Protein AF-A0A7X7KNT3-F1 (afdb_monomer_lite)

Sequence (256 aa):
MNTRLRQGWLAVSAALAFGASGLRADEGVINNALVSSQLYVWNRVADFLEIARGGLAVGPSIGAEVAVTEHAMLGAYAAQERGASFPHFVPPLWLVPYMEDTPIFTKHEGLYRTVAYGGIRKENVTDAGAHFDREPLDVRAQVGLGIVHGYAAIKTRQVGDFLAGVVGMDPLGDDAKLDPTIRRLPADQFGRSVTNILFGWLELGKNMIRVGQDEGELAGFTKGFGLGVWRTLVREGAGVFELVTFPFGWSPVVEP

Radius of gyration: 22.98 Å; chains: 1; bounding box: 67×42×59 Å

Structure (mmCIF, N/CA/C/O backbone):
data_AF-A0A7X7KNT3-F1
#
_entry.id   AF-A0A7X7KNT3-F1
#
loop_
_atom_site.group_PDB
_atom_site.id
_atom_site.type_symbol
_atom_site.label_atom_id
_atom_site.label_alt_id
_atom_site.label_comp_id
_atom_site.label_asym_id
_atom_site.label_entity_id
_atom_site.label_seq_id
_atom_site.pdbx_PDB_ins_code
_atom_site.Cartn_x
_atom_site.Cartn_y
_atom_site.Cartn_z
_atom_site.occupancy
_atom_site.B_iso_or_equiv
_atom_site.auth_seq_id
_atom_site.auth_comp_id
_atom_site.auth_asym_id
_atom_site.auth_atom_id
_atom_site.pdbx_PDB_model_num
ATOM 1 N N . MET A 1 1 ? 16.765 -12.671 -31.342 1.00 45.38 1 MET A N 1
ATOM 2 C CA . MET A 1 1 ? 17.539 -12.257 -30.148 1.00 45.38 1 MET A CA 1
ATOM 3 C C . MET A 1 1 ? 17.494 -10.735 -30.080 1.00 45.38 1 MET A C 1
ATOM 5 O O . MET A 1 1 ? 17.964 -10.093 -31.009 1.00 45.38 1 MET A O 1
ATOM 9 N N . ASN A 1 2 ? 16.778 -10.185 -29.095 1.00 50.84 2 ASN A N 1
ATOM 10 C CA . ASN A 1 2 ? 16.198 -8.835 -29.142 1.00 50.84 2 ASN A CA 1
ATOM 11 C C . ASN A 1 2 ? 17.236 -7.720 -28.909 1.00 50.84 2 ASN A C 1
ATOM 13 O O . ASN A 1 2 ? 18.065 -7.811 -28.006 1.00 50.84 2 ASN A O 1
ATOM 17 N N . THR A 1 3 ? 17.171 -6.643 -29.692 1.00 51.00 3 THR A N 1
ATOM 18 C CA . THR A 1 3 ? 18.113 -5.504 -29.686 1.00 51.00 3 THR A CA 1
ATOM 19 C C . THR A 1 3 ? 18.198 -4.789 -28.330 1.00 51.00 3 THR A C 1
ATOM 21 O O . THR A 1 3 ? 19.254 -4.268 -27.984 1.00 51.00 3 THR A O 1
ATOM 24 N N . ARG A 1 4 ? 17.133 -4.846 -27.518 1.00 49.56 4 ARG A N 1
ATOM 25 C CA . ARG A 1 4 ? 17.073 -4.278 -26.156 1.00 49.56 4 ARG A CA 1
ATOM 26 C C . ARG A 1 4 ? 17.839 -5.099 -25.108 1.00 49.56 4 ARG A C 1
ATOM 28 O O . ARG A 1 4 ? 18.487 -4.531 -24.239 1.00 49.56 4 ARG A O 1
ATOM 35 N N . LEU A 1 5 ? 17.874 -6.427 -25.255 1.00 45.91 5 LEU A N 1
ATOM 36 C CA . LEU A 1 5 ? 18.676 -7.330 -24.410 1.00 45.91 5 LEU A CA 1
ATOM 37 C C . LEU A 1 5 ? 20.181 -7.096 -24.604 1.00 45.91 5 LEU A C 1
ATOM 39 O O . LEU A 1 5 ? 20.947 -7.156 -23.646 1.00 45.91 5 LEU A O 1
ATOM 43 N N . ARG A 1 6 ? 20.602 -6.763 -25.833 1.00 49.75 6 ARG A N 1
ATOM 44 C CA . ARG A 1 6 ? 21.978 -6.320 -26.106 1.00 49.75 6 ARG A CA 1
ATOM 45 C C . ARG A 1 6 ? 22.292 -4.979 -25.448 1.00 49.75 6 ARG A C 1
ATOM 47 O O . ARG A 1 6 ? 23.399 -4.830 -24.957 1.00 49.75 6 ARG A O 1
ATOM 54 N N . GLN A 1 7 ? 21.350 -4.037 -25.415 1.00 53.47 7 GLN A N 1
ATOM 55 C CA . GLN A 1 7 ? 21.553 -2.727 -24.785 1.00 53.47 7 GLN A CA 1
ATOM 56 C C . GLN A 1 7 ? 21.666 -2.829 -23.259 1.00 53.47 7 GLN A C 1
ATOM 58 O O . GLN A 1 7 ? 22.548 -2.197 -22.691 1.00 53.47 7 GLN A O 1
ATOM 63 N N . GLY A 1 8 ? 20.860 -3.679 -22.612 1.00 54.59 8 GLY A N 1
ATOM 64 C CA . GLY A 1 8 ? 20.965 -3.935 -21.170 1.00 54.59 8 GLY A CA 1
ATOM 65 C C . GLY A 1 8 ? 22.294 -4.590 -20.777 1.00 54.59 8 GLY A C 1
ATOM 66 O O . GLY A 1 8 ? 22.978 -4.113 -19.876 1.00 54.59 8 GLY A O 1
ATOM 67 N N . TRP A 1 9 ? 22.724 -5.621 -21.515 1.00 49.53 9 TRP A N 1
ATOM 68 C CA . TRP A 1 9 ? 24.033 -6.250 -21.290 1.00 49.53 9 TRP A CA 1
ATOM 69 C C . TRP A 1 9 ? 25.199 -5.318 -21.617 1.00 49.53 9 TRP A C 1
ATOM 71 O O . TRP A 1 9 ? 26.163 -5.275 -20.862 1.00 49.53 9 TRP A O 1
ATOM 81 N N . LEU A 1 10 ? 25.102 -4.522 -22.686 1.00 50.12 10 LEU A N 1
ATOM 82 C CA . LEU A 1 10 ? 26.099 -3.498 -23.000 1.00 50.12 10 LEU A CA 1
ATOM 83 C C . LEU A 1 10 ? 26.159 -2.416 -21.922 1.00 50.12 10 LEU A C 1
ATOM 85 O O . LEU A 1 10 ? 27.254 -1.962 -21.633 1.00 50.12 10 LEU A O 1
ATOM 89 N N . ALA A 1 11 ? 25.043 -2.036 -21.298 1.00 54.16 11 ALA A N 1
ATOM 90 C CA . ALA A 1 11 ? 25.029 -1.054 -20.215 1.00 54.16 11 ALA A CA 1
ATOM 91 C C . ALA A 1 11 ? 25.672 -1.599 -18.929 1.00 54.16 11 ALA A C 1
ATOM 93 O O . ALA A 1 11 ? 26.463 -0.900 -18.303 1.00 54.16 11 ALA A O 1
ATOM 94 N N . VAL A 1 12 ? 25.412 -2.862 -18.574 1.00 56.44 12 VAL A N 1
ATOM 95 C CA . VAL A 1 12 ? 26.033 -3.523 -17.408 1.00 56.44 12 VAL A CA 1
ATOM 96 C C . VAL A 1 12 ? 27.521 -3.796 -17.650 1.00 56.44 12 VAL A C 1
ATOM 98 O O . VAL A 1 12 ? 28.353 -3.526 -16.785 1.00 56.44 12 VAL A O 1
ATOM 101 N N . SER A 1 13 ? 27.889 -4.273 -18.843 1.00 51.94 13 SER A N 1
ATOM 102 C CA . SER A 1 13 ? 29.291 -4.460 -19.235 1.00 51.94 13 SER A CA 1
ATOM 103 C C . SER A 1 13 ? 30.031 -3.131 -19.383 1.00 51.94 13 SER A C 1
ATOM 105 O O . SER A 1 13 ? 31.203 -3.059 -19.029 1.00 51.94 13 SER A O 1
ATOM 107 N N . ALA A 1 14 ? 29.359 -2.071 -19.840 1.00 53.56 14 ALA A N 1
ATOM 108 C CA . ALA A 1 14 ? 29.908 -0.723 -19.844 1.00 53.56 14 ALA A CA 1
ATOM 109 C C . ALA A 1 14 ? 30.117 -0.231 -18.413 1.00 53.56 14 ALA A C 1
ATOM 111 O O . ALA A 1 14 ? 31.212 0.209 -18.112 1.00 53.56 14 ALA A O 1
ATOM 112 N N . ALA A 1 15 ? 29.149 -0.367 -17.504 1.00 51.56 15 ALA A N 1
ATOM 113 C CA . ALA A 1 15 ? 29.311 0.044 -16.107 1.00 51.56 15 ALA A CA 1
ATOM 114 C C . ALA A 1 15 ? 30.479 -0.683 -15.407 1.00 51.56 15 ALA A C 1
ATOM 116 O O . ALA A 1 15 ? 31.257 -0.056 -14.689 1.00 51.56 15 ALA A O 1
ATOM 117 N N . LEU A 1 16 ? 30.663 -1.981 -15.683 1.00 48.66 16 LEU A N 1
ATOM 118 C CA . LEU A 1 16 ? 31.788 -2.772 -15.167 1.00 48.66 16 LEU A CA 1
ATOM 119 C C . LEU A 1 16 ? 33.131 -2.426 -15.838 1.00 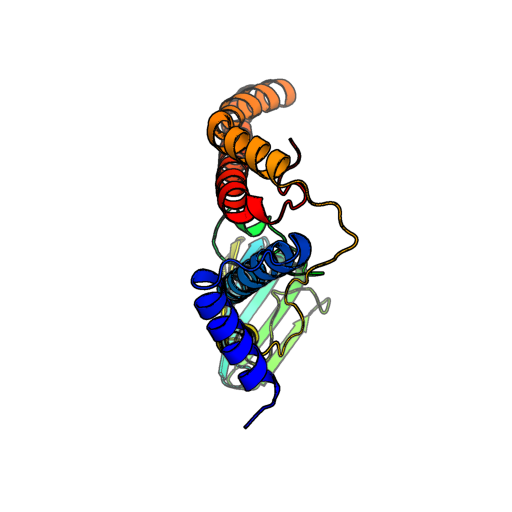48.66 16 LEU A C 1
ATOM 121 O O . LEU A 1 16 ? 34.164 -2.456 -15.174 1.00 48.66 16 LEU A O 1
ATOM 125 N N . ALA A 1 17 ? 33.134 -2.054 -17.122 1.00 46.41 17 ALA A N 1
ATOM 126 C CA . ALA A 1 17 ? 34.332 -1.593 -17.829 1.00 46.41 17 ALA A CA 1
ATOM 127 C C . ALA A 1 17 ? 34.715 -0.142 -17.467 1.00 46.41 17 ALA A C 1
ATOM 129 O O . ALA A 1 17 ? 35.898 0.171 -17.344 1.00 46.41 17 ALA A O 1
ATOM 130 N N . PHE A 1 18 ? 33.734 0.731 -17.218 1.00 47.22 18 PHE A N 1
ATOM 131 C CA . PHE A 1 18 ? 33.923 2.127 -16.810 1.00 47.22 18 PHE A CA 1
ATOM 132 C C . PHE A 1 18 ? 34.445 2.254 -15.376 1.00 47.22 18 PHE A C 1
ATOM 134 O O . PHE A 1 18 ? 35.166 3.203 -15.086 1.00 47.22 18 PHE A O 1
ATOM 141 N N . GLY A 1 19 ? 34.185 1.272 -14.504 1.00 43.88 19 GLY A N 1
ATOM 142 C CA . GLY A 1 19 ? 34.856 1.176 -13.202 1.00 43.88 19 GLY A CA 1
ATOM 143 C C . GLY A 1 19 ? 36.375 0.960 -13.302 1.00 43.88 19 GLY A C 1
ATOM 144 O O . GLY A 1 19 ? 37.098 1.283 -12.363 1.00 43.88 19 GLY A O 1
ATOM 145 N N . ALA A 1 20 ? 36.872 0.458 -14.442 1.00 43.09 20 ALA A N 1
ATOM 146 C CA . ALA A 1 20 ? 38.291 0.187 -14.682 1.00 43.09 20 ALA A CA 1
ATOM 147 C C . ALA A 1 20 ? 38.999 1.252 -15.543 1.00 43.09 20 ALA A C 1
ATOM 149 O O . ALA A 1 20 ? 40.228 1.312 -15.558 1.00 43.09 20 ALA A O 1
ATOM 150 N N . SER A 1 21 ? 38.259 2.117 -16.242 1.00 39.38 21 SER A N 1
ATOM 151 C CA . SER A 1 21 ? 38.826 3.181 -17.075 1.00 39.38 21 SER A CA 1
ATOM 152 C C . SER A 1 21 ? 38.343 4.541 -16.588 1.00 39.38 21 SER A C 1
ATOM 154 O O . SER A 1 21 ? 37.184 4.889 -16.803 1.00 39.38 21 SER A O 1
ATOM 156 N N . GLY A 1 22 ? 39.238 5.312 -15.962 1.00 45.69 22 GLY A N 1
ATOM 157 C CA . GLY A 1 22 ? 39.015 6.670 -15.446 1.00 45.69 22 GLY A CA 1
ATOM 158 C C . GLY A 1 22 ? 38.711 7.729 -16.514 1.00 45.69 22 GLY A C 1
ATOM 159 O O . GLY A 1 22 ? 39.378 8.758 -16.591 1.00 45.69 22 GLY A O 1
ATOM 160 N N . LEU A 1 23 ? 37.702 7.487 -17.345 1.00 41.38 23 LEU A N 1
ATOM 161 C CA . LEU A 1 23 ? 37.089 8.466 -18.226 1.00 41.38 23 LEU A CA 1
ATOM 162 C C . LEU A 1 23 ? 36.022 9.197 -17.415 1.00 41.38 23 LEU A C 1
ATOM 164 O O . LEU A 1 23 ? 35.088 8.578 -16.910 1.00 41.38 23 LEU A O 1
ATOM 168 N N . ARG A 1 24 ? 36.184 10.518 -17.278 1.00 49.03 24 ARG A N 1
ATOM 169 C CA . ARG A 1 24 ? 35.177 11.431 -16.724 1.00 49.03 24 ARG A CA 1
ATOM 170 C C . ARG A 1 24 ? 33.898 11.316 -17.555 1.00 49.03 24 ARG A C 1
ATOM 172 O O . ARG A 1 24 ? 33.749 12.015 -18.555 1.00 49.03 24 ARG A O 1
ATOM 179 N N . ALA A 1 25 ? 33.013 10.400 -17.180 1.00 50.16 25 ALA A N 1
ATOM 180 C CA . ALA A 1 25 ? 31.648 10.419 -17.662 1.00 50.16 25 ALA A CA 1
ATOM 181 C C . ALA A 1 25 ? 30.987 11.683 -17.103 1.00 50.16 25 ALA A C 1
ATOM 183 O O . ALA A 1 25 ? 31.174 12.024 -15.935 1.00 50.16 25 ALA A O 1
ATOM 184 N N . ASP A 1 26 ? 30.290 12.396 -17.982 1.00 60.12 26 ASP A N 1
ATOM 185 C CA . ASP A 1 26 ? 29.503 13.574 -17.644 1.00 60.12 26 ASP A CA 1
ATOM 186 C C . ASP A 1 26 ? 28.628 13.254 -16.420 1.00 60.12 26 ASP A C 1
ATOM 188 O O . ASP A 1 26 ? 27.970 12.206 -16.392 1.00 60.12 26 ASP A O 1
ATOM 192 N N . GLU A 1 27 ? 28.664 14.098 -15.386 1.00 60.22 27 GLU A N 1
ATOM 193 C CA . GLU A 1 27 ? 28.009 13.830 -14.095 1.00 60.22 27 GLU A CA 1
ATOM 194 C C . GLU A 1 27 ? 26.517 13.505 -14.287 1.00 60.22 27 GLU A C 1
ATOM 196 O O . GLU A 1 27 ? 25.964 12.656 -13.585 1.00 60.22 27 GLU A O 1
ATOM 201 N N . GLY A 1 28 ? 25.889 14.089 -15.316 1.00 64.94 28 GLY A N 1
ATOM 202 C CA . GLY A 1 28 ? 24.512 13.796 -15.710 1.00 64.94 28 GLY A CA 1
ATOM 203 C C . GLY A 1 28 ? 24.280 12.361 -16.200 1.00 64.94 28 GLY A C 1
ATOM 204 O O . GLY A 1 28 ? 23.239 11.781 -15.903 1.00 64.94 28 GLY A O 1
ATOM 205 N N . VAL A 1 29 ? 25.237 11.744 -16.901 1.00 67.81 29 VAL A N 1
ATOM 206 C CA . VAL A 1 29 ? 25.113 10.360 -17.400 1.00 67.81 29 VAL A CA 1
ATOM 207 C C . VAL A 1 29 ? 25.223 9.361 -16.253 1.00 67.81 29 VAL A C 1
ATOM 209 O O . VAL A 1 29 ? 24.415 8.435 -16.173 1.00 67.81 29 VAL A O 1
ATOM 212 N N . ILE A 1 30 ? 26.179 9.568 -15.341 1.00 67.00 30 ILE A N 1
ATOM 213 C CA . ILE A 1 30 ? 26.333 8.725 -14.147 1.00 67.00 30 ILE A CA 1
ATOM 214 C C . ILE A 1 30 ? 25.091 8.851 -13.261 1.00 67.00 30 ILE A C 1
ATOM 216 O O . ILE A 1 30 ? 24.528 7.839 -12.848 1.00 67.00 30 ILE A O 1
ATOM 220 N N . ASN A 1 31 ? 24.630 10.078 -13.008 1.00 68.56 31 ASN A N 1
ATOM 221 C CA . ASN A 1 31 ? 23.453 10.321 -12.183 1.00 68.56 31 ASN A CA 1
ATOM 222 C C . ASN A 1 31 ? 22.191 9.686 -12.787 1.00 68.56 31 ASN A C 1
ATOM 224 O O . ASN A 1 31 ? 21.462 8.982 -12.095 1.00 68.56 31 ASN A O 1
ATOM 228 N N . ASN A 1 32 ? 21.963 9.846 -14.093 1.00 70.81 32 ASN A N 1
ATOM 229 C CA . ASN A 1 32 ? 20.817 9.229 -14.762 1.00 70.81 32 ASN A CA 1
ATOM 230 C C . ASN A 1 32 ? 20.884 7.698 -14.733 1.00 70.81 32 ASN A C 1
ATOM 232 O O . ASN A 1 32 ? 19.857 7.054 -14.522 1.00 70.81 32 ASN A O 1
ATOM 236 N N . ALA A 1 33 ? 22.069 7.106 -14.909 1.00 72.25 33 ALA A N 1
ATOM 237 C CA . ALA A 1 33 ? 22.251 5.659 -14.815 1.00 72.25 33 ALA A CA 1
ATOM 238 C C . ALA A 1 33 ? 21.979 5.140 -13.393 1.00 72.25 33 ALA A C 1
ATOM 240 O O . ALA A 1 33 ? 21.279 4.139 -13.232 1.00 72.25 33 ALA A O 1
ATOM 241 N N . LEU A 1 34 ? 22.466 5.847 -12.367 1.00 72.31 34 LEU A N 1
ATOM 242 C CA . LEU A 1 34 ? 22.204 5.523 -10.965 1.00 72.31 34 LEU A CA 1
ATOM 243 C C . LEU A 1 34 ? 20.709 5.587 -10.655 1.00 72.31 34 LEU A C 1
ATOM 245 O O . LEU A 1 34 ? 20.147 4.589 -10.208 1.00 72.31 34 LEU A O 1
ATOM 249 N N . VAL A 1 35 ? 20.045 6.702 -10.966 1.00 73.38 35 VAL A N 1
ATOM 250 C CA . VAL A 1 35 ? 18.611 6.859 -10.686 1.00 73.38 35 VAL A CA 1
ATOM 251 C C . VAL A 1 35 ? 17.782 5.842 -11.472 1.00 73.38 35 VAL A C 1
ATOM 253 O O . VAL A 1 35 ? 16.873 5.244 -10.910 1.00 73.38 35 VAL A O 1
ATOM 256 N N . SER A 1 36 ? 18.122 5.563 -12.735 1.00 76.38 36 SER A N 1
ATOM 257 C CA . SER A 1 36 ? 17.412 4.551 -13.535 1.00 76.38 36 SER A CA 1
ATOM 258 C C . SER A 1 36 ? 17.566 3.143 -12.954 1.00 76.38 36 SER A C 1
ATOM 260 O O . SER A 1 36 ? 16.601 2.386 -12.910 1.00 76.38 36 SER A O 1
ATOM 262 N N . SER A 1 37 ? 18.763 2.786 -12.475 1.00 77.62 37 SER A N 1
ATOM 263 C CA . SER A 1 37 ? 18.999 1.486 -11.830 1.00 77.62 37 SER A CA 1
ATOM 264 C C . SER A 1 37 ? 18.224 1.340 -10.521 1.00 77.62 37 SER A C 1
ATOM 266 O O . SER A 1 37 ? 17.700 0.270 -10.220 1.00 77.62 37 SER A O 1
ATOM 268 N N . GLN A 1 38 ? 18.108 2.429 -9.766 1.00 77.81 38 GLN A N 1
ATOM 269 C CA . GLN A 1 38 ? 17.359 2.457 -8.521 1.00 77.81 38 GLN A CA 1
ATOM 270 C C . GLN A 1 38 ? 15.849 2.416 -8.790 1.00 77.81 38 GLN A C 1
ATOM 272 O O . GLN A 1 38 ? 15.156 1.668 -8.111 1.00 77.81 38 GLN A O 1
ATOM 277 N N . LEU A 1 39 ? 15.349 3.143 -9.799 1.00 81.44 39 LEU A N 1
ATOM 278 C CA . LEU A 1 39 ? 13.944 3.092 -10.225 1.00 81.44 39 LEU A CA 1
ATOM 279 C C . LEU A 1 39 ? 13.562 1.695 -10.707 1.00 81.44 39 LEU A C 1
ATOM 281 O O . LEU A 1 39 ? 12.510 1.193 -10.345 1.00 81.44 39 LEU A O 1
ATOM 285 N N . TYR A 1 40 ? 14.449 1.025 -11.443 1.00 83.50 40 TYR A N 1
ATOM 286 C CA . TYR A 1 40 ? 14.231 -0.364 -11.828 1.00 83.50 40 TYR A CA 1
ATOM 287 C C . TYR A 1 40 ? 14.016 -1.262 -10.603 1.00 83.50 40 TYR A C 1
ATOM 289 O O . TYR A 1 40 ? 13.033 -1.994 -10.543 1.00 83.50 40 TYR A O 1
ATOM 297 N N . VAL A 1 41 ? 14.899 -1.182 -9.598 1.00 83.50 41 VAL A N 1
ATOM 298 C CA . VAL A 1 41 ? 14.746 -1.945 -8.346 1.00 83.50 41 VAL A CA 1
ATOM 299 C C . VAL A 1 41 ? 13.470 -1.542 -7.606 1.00 83.50 41 VAL A C 1
ATOM 301 O O . VAL A 1 41 ? 12.770 -2.412 -7.091 1.00 83.50 41 VAL A O 1
ATOM 304 N N . TRP A 1 42 ? 13.159 -0.246 -7.574 1.00 83.62 42 TRP A N 1
ATOM 305 C CA . TRP A 1 42 ? 11.958 0.289 -6.944 1.00 83.62 42 TRP A CA 1
ATOM 306 C C . TRP A 1 42 ? 10.685 -0.291 -7.554 1.00 83.62 42 TRP A C 1
ATOM 308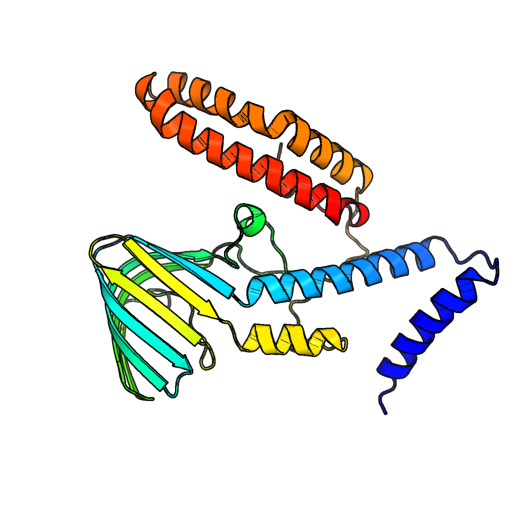 O O . TRP A 1 42 ? 9.870 -0.844 -6.821 1.00 83.62 42 TRP A O 1
ATOM 318 N N . ASN A 1 43 ? 10.564 -0.255 -8.880 1.00 85.88 43 ASN A N 1
ATOM 319 C CA . ASN A 1 43 ? 9.415 -0.789 -9.605 1.00 85.88 43 ASN A CA 1
ATOM 320 C C . ASN A 1 43 ? 9.223 -2.283 -9.307 1.00 85.88 43 ASN A C 1
ATOM 322 O O . ASN A 1 43 ? 8.114 -2.725 -9.044 1.00 85.88 43 ASN A O 1
ATOM 326 N N . ARG A 1 44 ? 10.308 -3.067 -9.193 1.00 87.75 44 ARG A N 1
ATOM 327 C CA . ARG A 1 44 ? 10.192 -4.486 -8.802 1.00 87.75 44 ARG A CA 1
ATOM 328 C C . ARG A 1 44 ? 9.652 -4.674 -7.382 1.00 87.75 44 ARG A C 1
ATOM 330 O O . ARG A 1 44 ? 8.931 -5.635 -7.123 1.00 87.75 44 ARG A O 1
ATOM 337 N N . VAL A 1 45 ? 10.032 -3.802 -6.447 1.00 84.56 45 VAL A N 1
ATOM 338 C CA . VAL A 1 45 ? 9.506 -3.832 -5.073 1.00 84.56 45 VAL A CA 1
ATOM 339 C C . VAL A 1 45 ? 8.040 -3.403 -5.053 1.00 84.56 45 VAL A C 1
ATOM 341 O O . VAL A 1 45 ? 7.245 -4.038 -4.364 1.00 84.56 45 VAL A O 1
ATOM 344 N N . ALA A 1 46 ? 7.687 -2.365 -5.811 1.00 84.12 46 ALA A N 1
ATOM 345 C CA . ALA A 1 46 ? 6.321 -1.880 -5.962 1.00 84.12 46 ALA A CA 1
ATOM 346 C C . ALA A 1 46 ? 5.395 -2.980 -6.507 1.00 84.12 46 ALA A C 1
ATOM 348 O O . ALA A 1 46 ? 4.449 -3.357 -5.814 1.00 84.12 46 ALA A O 1
ATOM 349 N N . ASP A 1 47 ? 5.739 -3.589 -7.645 1.00 85.44 47 ASP A N 1
ATOM 350 C CA . ASP A 1 47 ? 4.978 -4.699 -8.234 1.00 85.44 47 ASP A CA 1
ATOM 351 C C . ASP A 1 47 ? 4.799 -5.851 -7.250 1.00 85.44 47 ASP A C 1
ATOM 353 O O . ASP A 1 47 ? 3.714 -6.412 -7.111 1.00 85.44 47 ASP A O 1
ATOM 357 N N . PHE A 1 48 ? 5.867 -6.209 -6.526 1.00 87.31 48 PHE A N 1
ATOM 358 C CA . PHE A 1 48 ? 5.814 -7.286 -5.545 1.00 87.31 48 PHE A CA 1
ATOM 359 C C . PHE A 1 48 ? 4.817 -6.994 -4.419 1.00 87.31 48 PHE A C 1
ATOM 361 O O . PHE A 1 48 ? 4.088 -7.893 -3.991 1.00 87.31 48 PHE A O 1
ATOM 368 N N . LEU A 1 49 ? 4.780 -5.754 -3.926 1.00 86.25 49 LEU A N 1
ATOM 369 C CA . LEU A 1 49 ? 3.828 -5.353 -2.894 1.00 86.25 49 LEU A CA 1
ATOM 370 C C . LEU A 1 49 ? 2.390 -5.405 -3.426 1.00 86.25 49 LEU A C 1
ATOM 372 O O . LEU A 1 49 ? 1.510 -5.891 -2.716 1.00 86.25 49 LEU A O 1
ATOM 376 N N . GLU A 1 50 ? 2.159 -5.010 -4.678 1.00 84.44 50 GLU A N 1
ATOM 377 C CA . GLU A 1 50 ? 0.833 -5.011 -5.308 1.00 84.44 50 GLU A CA 1
ATOM 378 C C . GLU A 1 50 ? 0.218 -6.400 -5.531 1.00 84.44 50 GLU A C 1
ATOM 380 O O . GLU A 1 50 ? -1.005 -6.518 -5.682 1.00 84.44 50 GLU A O 1
ATOM 385 N N . ILE A 1 51 ? 1.035 -7.459 -5.537 1.00 89.69 51 ILE A N 1
ATOM 386 C CA . ILE A 1 51 ? 0.565 -8.836 -5.740 1.00 89.69 51 ILE A CA 1
ATOM 387 C C . ILE A 1 51 ? -0.505 -9.207 -4.712 1.00 89.69 51 ILE A C 1
ATOM 389 O O . ILE A 1 51 ? -1.501 -9.835 -5.068 1.00 89.69 51 ILE A O 1
ATOM 393 N N . ALA A 1 52 ? -0.301 -8.859 -3.441 1.00 90.56 52 ALA A N 1
ATOM 394 C CA . ALA A 1 52 ? -1.159 -9.291 -2.345 1.00 90.56 52 ALA A CA 1
ATOM 395 C C . ALA A 1 52 ? -1.986 -8.120 -1.813 1.00 90.56 52 ALA A C 1
ATOM 397 O O . ALA A 1 52 ? -1.542 -7.409 -0.916 1.00 90.56 52 ALA A O 1
ATOM 398 N N . ARG A 1 53 ? -3.216 -7.960 -2.307 1.00 89.69 53 ARG A N 1
ATOM 399 C CA . ARG A 1 53 ? -4.130 -6.897 -1.872 1.00 89.69 53 ARG A CA 1
ATOM 400 C C . ARG A 1 53 ? -4.992 -7.333 -0.699 1.00 89.69 53 ARG A C 1
ATOM 402 O O . ARG A 1 53 ? -5.523 -8.445 -0.667 1.00 89.69 53 ARG A O 1
ATOM 409 N N . GLY A 1 54 ? -5.160 -6.418 0.247 1.00 90.12 54 GLY A N 1
ATOM 410 C CA . GLY A 1 54 ? -6.065 -6.568 1.380 1.00 90.12 54 GLY A CA 1
ATOM 411 C C . GLY A 1 54 ? -7.267 -5.653 1.256 1.00 90.12 54 GLY A C 1
ATOM 412 O O . GLY A 1 54 ? -7.261 -4.699 0.488 1.00 90.12 54 GLY A O 1
ATOM 413 N N . GLY A 1 55 ? -8.305 -5.898 2.038 1.00 90.00 55 GLY A N 1
ATOM 414 C CA . GLY A 1 55 ? -9.413 -4.964 2.146 1.00 90.00 55 GLY A CA 1
ATOM 415 C C . GLY A 1 55 ? -10.202 -5.165 3.423 1.00 90.00 55 GLY A C 1
ATOM 416 O O . GLY A 1 55 ? -10.294 -6.273 3.955 1.00 90.00 55 GLY A O 1
ATOM 417 N N . LEU A 1 56 ? -10.762 -4.064 3.910 1.00 91.50 56 LEU A N 1
ATOM 418 C CA . LEU A 1 56 ? -11.666 -4.049 5.049 1.00 91.50 56 LEU A CA 1
ATOM 419 C C . LEU A 1 56 ? -12.920 -3.271 4.677 1.00 91.50 56 LEU A C 1
ATOM 421 O O . LEU A 1 56 ? -12.848 -2.171 4.123 1.00 91.50 56 LEU A O 1
ATOM 425 N N . ALA A 1 57 ? -14.069 -3.843 5.015 1.00 90.31 57 ALA A N 1
ATOM 426 C CA . ALA A 1 57 ? -15.352 -3.173 4.900 1.00 90.31 57 ALA A CA 1
ATOM 427 C C . ALA A 1 57 ? -16.142 -3.290 6.199 1.00 90.31 57 ALA A C 1
ATOM 429 O O . ALA A 1 57 ? -15.928 -4.200 7.007 1.00 90.31 57 ALA A O 1
ATOM 430 N N . VAL A 1 58 ? -17.042 -2.330 6.390 1.00 91.06 58 VAL A N 1
ATOM 431 C CA . VAL A 1 58 ? -17.956 -2.268 7.523 1.00 91.06 58 VAL A CA 1
ATOM 432 C C . VAL A 1 58 ? -19.398 -2.157 7.045 1.00 91.06 58 VAL A C 1
ATOM 434 O O . VAL A 1 58 ? -19.700 -1.421 6.105 1.00 91.06 58 VAL A O 1
ATOM 437 N N . GLY A 1 59 ? -20.298 -2.877 7.705 1.00 90.38 59 GLY A N 1
ATOM 438 C CA . GLY A 1 59 ? -21.735 -2.866 7.428 1.00 90.38 59 GLY A CA 1
ATOM 439 C C . GLY A 1 59 ? -22.364 -4.237 7.672 1.00 90.38 59 GLY A C 1
ATOM 440 O O . GLY A 1 59 ? -21.643 -5.177 7.965 1.00 90.38 59 GLY A O 1
ATOM 441 N N . PRO A 1 60 ? -23.694 -4.389 7.630 1.00 92.00 60 PRO A N 1
ATOM 442 C CA . PRO A 1 60 ? -24.314 -5.693 7.819 1.00 92.00 60 PRO A CA 1
ATOM 443 C C . PRO A 1 60 ? -23.999 -6.630 6.643 1.00 92.00 60 PRO A C 1
ATOM 445 O O . PRO A 1 60 ? -24.385 -6.356 5.502 1.00 92.00 60 PRO A O 1
ATOM 448 N N . SER A 1 61 ? -23.363 -7.770 6.922 1.00 91.12 61 SER A N 1
ATOM 449 C CA . SER A 1 61 ? -23.234 -8.865 5.957 1.00 91.12 61 SER A CA 1
ATOM 450 C C . SER A 1 61 ? -23.328 -10.257 6.551 1.00 91.12 61 SER A C 1
ATOM 452 O O . SER A 1 61 ? -23.163 -10.503 7.753 1.00 91.12 61 SER A O 1
ATOM 454 N N . ILE A 1 62 ? -23.557 -11.188 5.632 1.00 92.12 62 ILE A N 1
ATOM 455 C CA . ILE A 1 62 ? -23.387 -12.604 5.858 1.00 92.12 62 ILE A CA 1
ATOM 456 C C . ILE A 1 62 ? -22.889 -13.279 4.583 1.00 92.12 62 ILE A C 1
ATOM 458 O O . ILE A 1 62 ? -23.444 -13.099 3.494 1.00 92.12 62 ILE A O 1
ATOM 462 N N . GLY A 1 63 ? -21.858 -14.099 4.740 1.00 92.25 63 GLY A N 1
ATOM 463 C CA . GLY A 1 63 ? -21.423 -15.034 3.719 1.00 92.25 63 GLY A CA 1
ATOM 464 C C . GLY A 1 63 ? -19.918 -15.075 3.532 1.00 92.25 63 GLY A C 1
ATOM 465 O O . GLY A 1 63 ? -19.140 -14.404 4.210 1.00 92.25 63 GLY A O 1
ATOM 466 N N . ALA A 1 64 ? -19.514 -15.883 2.564 1.00 93.75 64 ALA A N 1
ATOM 467 C CA . ALA A 1 64 ? -18.134 -15.995 2.141 1.00 93.75 64 ALA A CA 1
ATOM 468 C C . ALA A 1 64 ? -18.088 -16.310 0.648 1.00 93.75 64 ALA A C 1
ATOM 470 O O . ALA A 1 64 ? -18.984 -16.958 0.101 1.00 93.75 64 ALA A O 1
ATOM 471 N N . GLU A 1 65 ? -17.028 -15.859 -0.004 1.00 93.00 65 GLU A N 1
ATOM 472 C CA . GLU A 1 65 ? -16.703 -16.229 -1.374 1.00 93.00 65 GLU A CA 1
ATOM 473 C C . GLU A 1 65 ? -15.213 -16.536 -1.444 1.00 93.00 65 GLU A C 1
ATOM 475 O O . GLU A 1 65 ? -14.382 -15.750 -0.991 1.00 93.00 65 GLU A O 1
ATOM 480 N N . VAL A 1 66 ? -14.887 -17.680 -2.034 1.00 93.50 66 VAL A N 1
ATOM 481 C CA . VAL A 1 66 ? -13.537 -18.027 -2.460 1.00 93.50 66 VAL A CA 1
ATOM 482 C C . VAL A 1 66 ? -13.585 -18.210 -3.968 1.00 93.50 66 VAL A C 1
ATOM 484 O O . VAL A 1 66 ? -14.428 -18.942 -4.485 1.00 93.50 66 VAL A O 1
ATOM 487 N N . ALA A 1 67 ? -12.692 -17.545 -4.685 1.00 91.25 67 ALA A N 1
ATOM 488 C CA . ALA A 1 67 ? -12.560 -17.704 -6.121 1.00 91.25 67 ALA A CA 1
ATOM 489 C C . ALA A 1 67 ? -11.101 -17.937 -6.483 1.00 91.25 67 ALA A C 1
ATOM 491 O O . ALA A 1 67 ? -10.216 -17.173 -6.106 1.00 91.25 67 ALA A O 1
ATOM 492 N N . VAL A 1 68 ? -10.868 -19.009 -7.228 1.00 89.75 68 VAL A N 1
ATOM 493 C CA . VAL A 1 68 ? -9.609 -19.299 -7.899 1.00 89.75 68 VAL A CA 1
ATOM 494 C C . VAL A 1 68 ? -9.877 -19.012 -9.370 1.00 89.75 68 VAL A C 1
ATOM 496 O O . VAL A 1 68 ? -10.295 -19.903 -10.105 1.00 89.75 68 VAL A O 1
ATOM 499 N N . THR A 1 69 ? -9.697 -17.758 -9.793 1.00 89.38 69 THR A N 1
ATOM 500 C CA . THR A 1 69 ? -10.134 -17.223 -11.100 1.00 89.38 69 THR A CA 1
ATOM 501 C C . THR A 1 69 ? -11.653 -17.183 -11.294 1.00 89.38 69 THR A C 1
ATOM 503 O O . THR A 1 69 ? -12.437 -17.655 -10.467 1.00 89.38 69 THR A O 1
ATOM 506 N N . GLU A 1 70 ? -12.085 -16.637 -12.430 1.00 86.06 70 GLU A N 1
ATOM 507 C CA . GLU A 1 70 ? -13.487 -16.594 -12.822 1.00 86.06 70 GLU A CA 1
ATOM 508 C C . GLU A 1 70 ? -14.092 -17.959 -13.158 1.00 86.06 70 GLU A C 1
ATOM 510 O O . GLU A 1 70 ? -15.308 -18.104 -13.205 1.00 86.06 70 GLU A O 1
ATOM 515 N N . HIS A 1 71 ? -13.260 -18.977 -13.361 1.00 86.19 71 HIS A N 1
ATOM 516 C CA . HIS A 1 71 ? -13.716 -20.298 -13.779 1.00 86.19 71 HIS A CA 1
ATOM 517 C C . HIS A 1 71 ? -14.004 -21.228 -12.594 1.00 86.19 71 HIS A C 1
ATOM 519 O O . HIS A 1 71 ? -14.767 -22.186 -12.734 1.00 86.19 71 HIS A O 1
ATOM 525 N N . ALA A 1 72 ? -13.407 -20.961 -11.429 1.00 90.44 72 ALA A N 1
ATOM 526 C CA . ALA A 1 72 ? -13.564 -21.773 -10.229 1.00 90.44 72 ALA A CA 1
ATOM 527 C C . ALA A 1 72 ? -13.879 -20.889 -9.018 1.00 90.44 72 ALA A C 1
ATOM 529 O O . ALA A 1 72 ? -13.021 -20.584 -8.189 1.00 90.44 72 ALA A O 1
ATOM 530 N N . MET A 1 73 ? -15.145 -20.489 -8.915 1.00 92.50 73 MET A N 1
ATOM 531 C CA . MET A 1 73 ? -15.677 -19.733 -7.788 1.00 92.50 73 MET A CA 1
ATOM 532 C C . MET A 1 73 ? -16.597 -20.596 -6.919 1.00 92.50 73 MET A C 1
ATOM 534 O O . MET A 1 73 ? -17.354 -21.426 -7.420 1.00 92.50 73 MET A O 1
ATOM 538 N N . LEU A 1 74 ? -16.589 -20.359 -5.613 1.00 93.00 74 LEU A N 1
ATOM 539 C CA . LEU A 1 74 ? -17.584 -20.875 -4.683 1.00 93.00 74 LEU A CA 1
ATOM 540 C C . LEU A 1 74 ? -17.900 -19.787 -3.665 1.00 93.00 74 LEU A C 1
ATOM 542 O O . LEU A 1 74 ? -17.048 -19.398 -2.867 1.00 93.00 74 LEU A O 1
ATOM 546 N N . GLY A 1 75 ? -19.135 -19.302 -3.670 1.00 91.06 75 GLY A N 1
ATOM 547 C CA . GLY A 1 75 ? -19.530 -18.295 -2.706 1.00 91.06 75 GLY A CA 1
ATOM 548 C C . GLY A 1 75 ? -21.006 -17.973 -2.714 1.00 91.06 75 GLY A C 1
ATOM 549 O O . GLY A 1 75 ? -21.682 -18.031 -3.738 1.00 91.06 75 GLY A O 1
ATOM 550 N N . ALA A 1 76 ? -21.487 -17.590 -1.545 1.00 91.31 76 ALA A N 1
ATOM 551 C CA . ALA A 1 76 ? -22.760 -16.920 -1.378 1.00 91.31 76 ALA A CA 1
ATOM 552 C C . ALA A 1 76 ? -22.517 -15.776 -0.404 1.00 91.31 76 ALA A C 1
ATOM 554 O O . ALA A 1 76 ? -21.962 -15.983 0.677 1.00 91.31 76 ALA A O 1
ATOM 555 N N . TYR A 1 77 ? -22.885 -14.569 -0.809 1.00 90.25 77 TYR A N 1
ATOM 556 C CA . TYR A 1 77 ? -22.570 -13.373 -0.047 1.00 90.25 77 TYR A CA 1
ATOM 557 C C . TYR A 1 77 ? -23.685 -12.351 -0.202 1.00 90.25 77 TYR A C 1
ATOM 559 O O . TYR A 1 77 ? -24.163 -12.107 -1.308 1.00 90.25 77 TYR A O 1
ATOM 567 N N . ALA A 1 78 ? -24.105 -11.761 0.909 1.00 90.94 78 ALA A N 1
ATOM 568 C CA . ALA A 1 78 ? -25.054 -10.663 0.935 1.00 90.94 78 ALA A CA 1
ATOM 569 C C . ALA A 1 78 ? -24.555 -9.620 1.929 1.00 90.94 78 ALA A C 1
ATOM 571 O O . ALA A 1 78 ? -24.426 -9.911 3.117 1.00 90.94 78 ALA A O 1
ATOM 572 N N . ALA A 1 79 ? -24.292 -8.414 1.439 1.00 88.94 79 ALA A N 1
ATOM 573 C CA . ALA A 1 79 ? -23.791 -7.318 2.247 1.00 88.94 79 ALA A CA 1
ATOM 574 C C . ALA A 1 79 ? -24.424 -5.989 1.849 1.00 88.94 79 ALA A C 1
ATOM 576 O O . ALA A 1 79 ? -24.783 -5.765 0.692 1.00 88.94 79 ALA A O 1
ATOM 577 N N . GLN A 1 80 ? -24.522 -5.103 2.830 1.00 90.31 80 GLN A N 1
ATOM 578 C CA . GLN A 1 80 ? -24.571 -3.666 2.625 1.00 90.31 80 GLN A CA 1
ATOM 579 C C . GLN A 1 80 ? -23.318 -3.113 3.287 1.00 90.31 80 GLN A C 1
ATOM 581 O O . GLN A 1 80 ? -23.243 -3.075 4.512 1.00 90.31 80 GLN A O 1
ATOM 586 N N . GLU A 1 81 ? -22.312 -2.773 2.493 1.00 86.81 81 GLU A N 1
ATOM 587 C CA . GLU A 1 81 ? -20.972 -2.508 3.005 1.00 86.81 81 GLU A CA 1
ATOM 588 C C . GLU A 1 81 ? -20.425 -1.178 2.504 1.00 86.81 81 GLU A C 1
ATOM 590 O O . GLU A 1 81 ? -20.731 -0.729 1.401 1.00 86.81 81 GLU A O 1
ATOM 595 N N . ARG A 1 82 ? -19.613 -0.545 3.349 1.00 89.94 82 ARG A N 1
ATOM 596 C CA . ARG A 1 82 ? -18.742 0.570 3.000 1.00 89.94 82 ARG A CA 1
ATOM 597 C C . ARG A 1 82 ? -17.329 0.171 3.382 1.00 89.94 82 ARG A C 1
ATOM 599 O O . ARG A 1 82 ? -17.069 -0.140 4.544 1.00 89.94 82 ARG A O 1
ATOM 606 N N . GLY A 1 83 ? -16.414 0.177 2.428 1.00 87.75 83 GLY A N 1
ATOM 607 C CA . GLY A 1 83 ? -15.074 -0.342 2.652 1.00 87.75 83 GLY A CA 1
ATOM 608 C C . GLY A 1 83 ? -14.011 0.296 1.785 1.00 87.75 83 GLY A C 1
ATOM 609 O O . GLY A 1 83 ? -14.268 1.155 0.940 1.00 87.75 83 GLY A O 1
ATOM 610 N N . ALA A 1 84 ? -12.782 -0.134 2.033 1.00 88.94 84 ALA A N 1
ATOM 611 C CA . ALA A 1 84 ? -11.619 0.245 1.258 1.00 88.94 84 ALA A CA 1
ATOM 612 C C . ALA A 1 84 ? -10.726 -0.975 1.033 1.00 88.94 84 ALA A C 1
ATOM 614 O O . ALA A 1 84 ? -10.529 -1.800 1.929 1.00 88.94 84 ALA A O 1
ATOM 615 N N . SER A 1 85 ? -10.182 -1.065 -0.175 1.00 86.94 85 SER A N 1
ATOM 616 C CA . SER A 1 85 ? -9.109 -2.002 -0.500 1.00 86.94 85 SER A CA 1
ATOM 617 C C . SER A 1 85 ? -7.766 -1.304 -0.317 1.00 86.94 85 SER A C 1
ATOM 619 O O . SER A 1 85 ? -7.604 -0.151 -0.724 1.00 86.94 85 SER A O 1
ATOM 621 N N . PHE A 1 86 ? -6.832 -2.012 0.304 1.00 86.50 86 PHE A N 1
ATOM 622 C CA . PHE A 1 86 ? -5.443 -1.637 0.512 1.00 86.50 86 PHE A CA 1
ATOM 623 C C . PHE A 1 86 ? -4.574 -2.176 -0.631 1.00 86.50 86 PHE A C 1
ATOM 625 O O . PHE A 1 86 ? -4.840 -3.276 -1.129 1.00 86.50 86 PHE A O 1
ATOM 632 N N . PRO A 1 87 ? -3.516 -1.449 -1.021 1.00 80.25 87 PRO A N 1
ATOM 633 C CA . PRO A 1 87 ? -2.653 -1.853 -2.125 1.00 80.25 87 PRO A CA 1
ATOM 634 C C . PRO A 1 87 ? -1.790 -3.065 -1.754 1.00 80.25 87 PRO A C 1
ATOM 636 O O . PRO A 1 87 ? -1.437 -3.849 -2.623 1.00 80.25 87 PRO A O 1
ATOM 639 N N . HIS A 1 88 ? -1.494 -3.254 -0.464 1.00 82.69 88 HIS A N 1
ATOM 640 C CA . HIS A 1 88 ? -0.777 -4.420 0.059 1.00 82.69 88 HIS A CA 1
ATOM 641 C C . HIS A 1 88 ? -1.165 -4.699 1.525 1.00 82.69 88 HIS A C 1
ATOM 643 O O . HIS A 1 88 ? -2.181 -4.187 1.987 1.00 82.69 88 HIS A O 1
ATOM 649 N N . PHE A 1 89 ? -0.383 -5.463 2.304 1.00 81.06 89 PHE A N 1
ATOM 650 C CA . PHE A 1 89 ? -0.654 -5.780 3.730 1.00 81.06 89 PHE A CA 1
ATOM 651 C C . PHE A 1 89 ? 0.355 -5.188 4.735 1.00 81.06 89 PHE A C 1
ATOM 653 O O . PHE A 1 89 ? 0.398 -5.605 5.890 1.00 81.06 89 PHE A O 1
ATOM 660 N N . VAL A 1 90 ? 1.185 -4.232 4.315 1.00 79.12 90 VAL A N 1
ATOM 661 C CA . VAL A 1 90 ? 2.266 -3.683 5.150 1.00 79.12 90 VAL A CA 1
ATOM 662 C C . VAL A 1 90 ? 1.904 -2.259 5.591 1.00 79.12 90 VAL A C 1
ATOM 664 O O . VAL A 1 90 ? 2.099 -1.322 4.825 1.00 79.12 90 VAL A O 1
ATOM 667 N N . PRO A 1 91 ? 1.361 -2.040 6.798 1.00 72.50 91 PRO A N 1
ATOM 668 C CA . PRO A 1 91 ? 1.217 -0.692 7.343 1.00 72.50 91 PRO A CA 1
ATOM 669 C C . PRO A 1 91 ? 2.580 -0.148 7.821 1.00 72.50 91 PRO A C 1
ATOM 671 O O . PRO A 1 91 ? 3.424 -0.930 8.258 1.00 72.50 91 PRO A O 1
ATOM 674 N N . PRO A 1 92 ? 2.827 1.176 7.769 1.00 69.50 92 PRO A N 1
ATOM 675 C CA . PRO A 1 92 ? 1.992 2.239 7.188 1.00 69.50 92 PRO A CA 1
ATOM 676 C C . PRO A 1 92 ? 2.218 2.439 5.682 1.00 69.50 92 PRO A C 1
ATOM 678 O O . PRO A 1 92 ? 1.715 3.399 5.102 1.00 69.50 92 PRO A O 1
ATOM 681 N N . LEU A 1 93 ? 3.016 1.566 5.072 1.00 72.19 93 LEU A N 1
ATOM 682 C CA . LEU A 1 93 ? 3.496 1.673 3.701 1.00 72.19 93 LEU A CA 1
ATOM 683 C C . LEU A 1 93 ? 2.355 1.771 2.664 1.00 72.19 93 LEU A C 1
ATOM 685 O O . LEU A 1 93 ? 2.551 2.364 1.614 1.00 72.19 93 LEU A O 1
ATOM 689 N N . TRP A 1 94 ? 1.128 1.376 3.028 1.00 72.06 94 TRP A N 1
ATOM 690 C CA . TRP A 1 94 ? -0.096 1.666 2.269 1.00 72.06 94 TRP A CA 1
ATOM 691 C C . TRP A 1 94 ? -0.272 3.117 1.842 1.00 72.06 94 TRP A C 1
ATOM 693 O O . TRP A 1 94 ? -0.986 3.335 0.880 1.00 72.06 94 TRP A O 1
ATOM 703 N N . LEU A 1 95 ? 0.292 4.089 2.565 1.00 70.12 95 LEU A N 1
ATOM 704 C CA . LEU A 1 95 ? 0.140 5.523 2.289 1.00 70.12 95 LEU A CA 1
ATOM 705 C C . LEU A 1 95 ? 1.088 6.047 1.204 1.00 70.12 95 LEU A C 1
ATOM 707 O O . LEU A 1 95 ? 0.996 7.215 0.832 1.00 70.12 95 LEU A O 1
ATOM 711 N N . VAL A 1 96 ? 2.004 5.214 0.720 1.00 70.25 96 VAL A N 1
ATOM 712 C CA . VAL A 1 96 ? 2.927 5.579 -0.347 1.00 70.25 96 VAL A CA 1
ATOM 713 C C . VAL A 1 96 ? 2.251 5.317 -1.698 1.00 70.25 96 VAL A C 1
ATOM 715 O O . VAL A 1 96 ? 1.808 4.193 -1.938 1.00 70.25 96 VAL A O 1
ATOM 718 N N . PRO A 1 97 ? 2.192 6.303 -2.609 1.00 67.56 97 PRO A N 1
ATOM 719 C CA . PRO A 1 97 ? 1.876 6.034 -4.005 1.00 67.56 97 PRO A CA 1
ATOM 720 C C . PRO A 1 97 ? 3.085 5.347 -4.652 1.00 67.56 97 PRO A C 1
ATOM 722 O O . PRO A 1 97 ? 4.138 5.958 -4.830 1.00 67.56 97 PRO A O 1
ATOM 725 N N . TYR A 1 98 ? 2.959 4.051 -4.928 1.00 69.06 98 TYR A N 1
ATOM 726 C CA . TYR A 1 98 ? 4.042 3.244 -5.495 1.00 69.06 98 TYR A CA 1
ATOM 727 C C . TYR A 1 98 ? 4.220 3.457 -6.996 1.00 69.06 98 TYR A C 1
ATOM 729 O O . TYR A 1 98 ? 5.355 3.438 -7.469 1.00 69.06 98 TYR A O 1
ATOM 737 N N . MET A 1 99 ? 3.108 3.699 -7.691 1.00 68.38 99 MET A N 1
ATOM 738 C CA . MET A 1 99 ? 3.024 3.849 -9.141 1.00 68.38 99 MET A CA 1
ATOM 739 C C . MET A 1 99 ? 2.381 5.182 -9.518 1.00 68.38 99 MET A C 1
ATOM 741 O O . MET A 1 99 ? 1.651 5.787 -8.724 1.00 68.38 99 MET A O 1
ATOM 745 N N . GLU A 1 100 ? 2.626 5.630 -10.747 1.00 64.44 100 GLU A N 1
ATOM 746 C CA . GLU A 1 100 ? 1.944 6.801 -11.302 1.00 64.44 100 GLU A CA 1
ATOM 747 C C . GLU A 1 100 ? 0.432 6.503 -11.434 1.00 64.44 100 GLU A C 1
ATOM 749 O O . GLU A 1 100 ? 0.029 5.413 -11.830 1.00 64.44 100 GLU A O 1
ATOM 754 N N . ASP A 1 101 ? -0.418 7.456 -11.038 1.00 65.00 101 ASP A N 1
ATOM 755 C CA . ASP A 1 101 ? -1.886 7.415 -11.186 1.00 65.00 101 ASP A CA 1
ATOM 756 C C . ASP A 1 101 ? -2.666 6.293 -10.458 1.00 65.00 101 ASP A C 1
ATOM 758 O O . ASP A 1 101 ? -3.872 6.131 -10.677 1.00 65.00 101 ASP A O 1
ATOM 762 N N . THR A 1 102 ? -2.052 5.563 -9.520 1.00 65.69 102 THR A N 1
ATOM 763 C CA . THR A 1 102 ? -2.766 4.554 -8.714 1.00 65.69 102 THR A CA 1
ATOM 764 C C . THR A 1 102 ? -3.365 5.140 -7.425 1.00 65.69 102 THR A C 1
ATOM 766 O O . THR A 1 102 ? -2.665 5.760 -6.617 1.00 65.69 102 THR A O 1
ATOM 769 N N . PRO A 1 103 ? -4.677 4.956 -7.164 1.00 71.50 103 PRO A N 1
ATOM 770 C CA . PRO A 1 103 ? -5.280 5.410 -5.920 1.00 71.50 103 PRO A CA 1
ATOM 771 C C . PRO A 1 103 ? -4.837 4.529 -4.745 1.00 71.50 103 PRO A C 1
ATOM 773 O O . PRO A 1 103 ? -5.101 3.329 -4.715 1.00 71.50 103 PRO A O 1
ATOM 776 N N . ILE A 1 104 ? -4.263 5.170 -3.723 1.00 75.19 104 ILE A N 1
ATOM 777 C CA . ILE A 1 104 ? -3.811 4.572 -2.452 1.00 75.19 104 ILE A CA 1
ATOM 778 C C . ILE A 1 104 ? -4.881 3.664 -1.824 1.00 75.19 104 ILE A C 1
ATOM 780 O O . ILE A 1 104 ? -4.579 2.587 -1.324 1.00 75.19 104 ILE A O 1
ATOM 784 N N . PHE A 1 105 ? -6.150 4.080 -1.854 1.00 83.38 105 PHE A N 1
ATOM 785 C CA . PHE A 1 105 ? -7.267 3.267 -1.377 1.00 83.38 105 PHE A CA 1
ATOM 786 C C . PHE A 1 105 ? -8.379 3.236 -2.417 1.00 83.38 105 PHE A C 1
ATOM 788 O O . PHE A 1 105 ? -8.925 4.280 -2.783 1.00 83.38 105 PHE A O 1
ATOM 795 N N . THR A 1 106 ? -8.787 2.034 -2.820 1.00 85.75 106 THR A N 1
ATOM 796 C CA . THR A 1 106 ? -9.980 1.856 -3.659 1.00 85.75 106 THR A CA 1
ATOM 797 C C . THR A 1 106 ? -11.198 1.714 -2.756 1.00 85.75 106 THR A C 1
ATOM 799 O O . THR A 1 106 ? -11.405 0.670 -2.129 1.00 85.75 106 THR A O 1
ATOM 802 N N . LYS A 1 107 ? -11.971 2.795 -2.632 1.00 89.31 107 LYS A N 1
ATOM 803 C CA . LYS A 1 107 ? -13.178 2.849 -1.797 1.00 89.31 107 LYS A CA 1
ATOM 804 C C . LYS A 1 107 ? -14.371 2.265 -2.548 1.00 89.31 107 LYS A C 1
ATOM 806 O O . LYS A 1 107 ? -14.508 2.493 -3.743 1.00 89.31 107 LYS A O 1
ATOM 811 N N . HIS A 1 108 ? -15.235 1.564 -1.827 1.00 89.00 108 HIS A N 1
ATOM 812 C CA . HIS A 1 108 ? -16.491 1.029 -2.346 1.00 89.00 108 HIS A CA 1
ATOM 813 C C . HIS A 1 108 ? -17.604 1.212 -1.313 1.00 89.00 108 HIS A C 1
ATOM 815 O O . HIS A 1 108 ? -17.350 1.245 -0.103 1.00 89.00 108 HIS A O 1
ATOM 821 N N . GLU A 1 109 ? -18.836 1.349 -1.794 1.00 90.88 109 GLU A N 1
ATOM 822 C CA . GLU A 1 109 ? -20.024 1.475 -0.954 1.00 90.88 109 GLU A CA 1
ATOM 823 C C . GLU A 1 109 ? -21.256 0.968 -1.701 1.00 90.88 109 GLU A C 1
ATOM 825 O O . GLU A 1 109 ? -21.482 1.337 -2.852 1.00 90.88 109 GLU A O 1
ATOM 830 N N . GLY A 1 110 ? -22.068 0.135 -1.054 1.00 87.56 110 GLY A N 1
ATOM 831 C CA . GLY A 1 110 ? -23.369 -0.245 -1.592 1.00 87.56 110 GLY A CA 1
ATOM 832 C C . GLY A 1 110 ? -23.893 -1.588 -1.105 1.00 87.56 110 GLY A C 1
ATOM 833 O O . GLY A 1 110 ? -23.316 -2.249 -0.241 1.00 87.56 110 GLY A O 1
ATOM 834 N N . LEU A 1 111 ? -25.041 -1.976 -1.664 1.00 87.31 111 LEU A N 1
ATOM 835 C CA . LEU A 1 111 ? -25.630 -3.294 -1.459 1.00 87.31 111 LEU A CA 1
ATOM 836 C C . LEU A 1 111 ? -25.166 -4.233 -2.572 1.00 87.31 111 LEU A C 1
ATOM 838 O O . LEU A 1 111 ? -25.350 -3.957 -3.759 1.00 87.31 111 LEU A O 1
ATOM 842 N N . TYR A 1 112 ? -24.604 -5.363 -2.163 1.00 86.38 112 TYR A N 1
ATOM 843 C CA . TYR A 1 112 ? -24.083 -6.386 -3.051 1.00 86.38 112 TYR A CA 1
ATOM 844 C C . TYR A 1 112 ? -24.547 -7.766 -2.585 1.00 86.38 112 TYR A C 1
ATOM 846 O O . TYR A 1 112 ? -24.335 -8.173 -1.439 1.00 86.38 112 TYR A O 1
ATOM 854 N N . ARG A 1 113 ? -25.202 -8.502 -3.488 1.00 90.06 113 ARG A N 1
ATOM 855 C CA . ARG A 1 113 ? -25.597 -9.898 -3.283 1.00 90.06 113 ARG A CA 1
ATOM 856 C C . ARG A 1 113 ? -25.070 -10.745 -4.421 1.00 90.06 113 ARG A C 1
ATOM 858 O O . ARG A 1 113 ? -25.301 -10.420 -5.581 1.00 90.06 113 ARG A O 1
ATOM 865 N N . THR A 1 114 ? -24.428 -11.855 -4.095 1.00 89.81 114 THR A N 1
ATOM 866 C CA . THR A 1 114 ? -23.902 -12.784 -5.088 1.00 89.81 114 THR A CA 1
ATOM 867 C C . THR A 1 114 ? -24.112 -14.225 -4.689 1.00 89.81 114 THR A C 1
ATOM 869 O O . THR A 1 114 ? -24.080 -14.589 -3.510 1.00 89.81 114 THR A O 1
ATOM 872 N N . VAL A 1 115 ? -24.301 -15.043 -5.712 1.00 90.12 115 VAL A N 1
ATOM 873 C CA . VAL A 1 115 ? -24.147 -16.485 -5.647 1.00 90.12 115 VAL A CA 1
ATOM 874 C C . VAL A 1 115 ? -23.239 -16.875 -6.806 1.00 90.12 115 VAL A C 1
ATOM 876 O O . VAL A 1 115 ? -23.544 -16.594 -7.969 1.00 90.12 115 VAL A O 1
ATOM 879 N N . ALA A 1 116 ? -22.119 -17.506 -6.480 1.00 88.56 116 ALA A N 1
ATOM 880 C CA . ALA A 1 116 ? -21.109 -17.942 -7.427 1.00 88.56 116 ALA A CA 1
ATOM 881 C C . ALA A 1 116 ? -20.818 -19.432 -7.227 1.00 88.56 116 ALA A C 1
ATOM 883 O O . ALA A 1 116 ? -20.578 -19.889 -6.107 1.00 88.56 116 ALA A O 1
ATOM 884 N N . TYR A 1 117 ? -20.851 -20.188 -8.320 1.00 90.62 117 TYR A N 1
ATOM 885 C CA . TYR A 1 117 ? -20.529 -21.610 -8.328 1.00 90.62 117 TYR A CA 1
ATOM 886 C C . TYR A 1 117 ? -19.896 -22.000 -9.666 1.00 90.62 117 TYR A C 1
ATOM 888 O O . TYR A 1 117 ? -20.509 -21.845 -10.727 1.00 90.62 117 TYR A O 1
ATOM 896 N N . GLY A 1 118 ? -18.664 -22.506 -9.617 1.00 88.69 118 GLY A N 1
ATOM 897 C CA . GLY A 1 118 ? -17.858 -22.767 -10.806 1.00 88.69 118 GLY A CA 1
ATOM 898 C C . GLY A 1 118 ? -17.610 -21.476 -11.586 1.00 88.69 118 GLY A C 1
ATOM 899 O O . GLY A 1 118 ? -17.166 -20.487 -11.007 1.00 88.69 118 GLY A O 1
ATOM 900 N N . GLY A 1 119 ? -17.935 -21.488 -12.881 1.00 83.19 119 GLY A N 1
ATOM 901 C CA . GLY A 1 119 ? -17.832 -20.323 -13.769 1.00 83.19 119 GLY A CA 1
ATOM 902 C C . GLY A 1 119 ? -19.096 -19.465 -13.858 1.00 83.19 119 GLY A C 1
ATOM 903 O O . GLY A 1 119 ? -19.165 -18.553 -14.676 1.00 83.19 119 GLY A O 1
ATOM 904 N N . ILE A 1 120 ? -20.133 -19.772 -13.074 1.00 85.62 120 ILE A N 1
ATOM 905 C CA . ILE A 1 120 ? -21.412 -19.062 -13.137 1.00 85.62 120 ILE A CA 1
ATOM 906 C C . ILE A 1 120 ? -21.534 -18.156 -11.917 1.00 85.62 120 ILE A C 1
ATOM 908 O O . ILE A 1 120 ? -21.518 -18.618 -10.774 1.00 85.62 120 ILE A O 1
ATOM 912 N N . ARG A 1 121 ? -21.728 -16.862 -12.175 1.00 88.38 121 ARG A N 1
ATOM 913 C CA . ARG A 1 121 ? -22.020 -15.840 -11.171 1.00 88.38 121 ARG A CA 1
ATOM 914 C C . ARG A 1 121 ? -23.384 -15.225 -11.444 1.00 88.38 121 ARG A C 1
ATOM 916 O O . ARG A 1 121 ? -23.684 -14.836 -12.569 1.00 88.38 121 ARG A O 1
ATOM 923 N N . LYS A 1 122 ? -24.201 -15.116 -10.400 1.00 88.75 122 LYS A N 1
ATOM 924 C CA . LYS A 1 122 ? -25.414 -14.298 -10.402 1.00 88.75 122 LYS A CA 1
ATOM 925 C C . LYS A 1 122 ? -25.270 -13.245 -9.326 1.00 88.75 122 LYS A C 1
ATOM 927 O O . LYS A 1 122 ? -25.174 -13.583 -8.148 1.00 88.75 122 LYS A O 1
ATOM 932 N N . GLU A 1 123 ? -25.274 -11.990 -9.741 1.00 87.19 123 GLU A N 1
ATOM 933 C CA . GLU A 1 123 ? -25.137 -10.854 -8.844 1.00 87.19 123 GLU A CA 1
ATOM 934 C C . GLU A 1 123 ? -26.333 -9.916 -8.951 1.00 87.19 123 GLU A C 1
ATOM 936 O O . GLU A 1 123 ? -26.968 -9.786 -9.998 1.00 87.19 123 GLU A O 1
ATOM 941 N N . ASN A 1 124 ? -26.665 -9.303 -7.824 1.00 85.81 124 ASN A N 1
ATOM 942 C CA . ASN A 1 124 ? -27.643 -8.239 -7.731 1.00 85.81 124 ASN A CA 1
ATOM 943 C C . ASN A 1 124 ? -26.989 -7.111 -6.941 1.00 85.81 124 ASN A C 1
ATOM 945 O O . ASN A 1 124 ? -26.679 -7.271 -5.754 1.00 85.81 124 ASN A O 1
ATOM 949 N N . VAL A 1 125 ? -26.702 -6.022 -7.644 1.00 84.81 125 VAL A N 1
ATOM 950 C CA . VAL A 1 125 ? -25.858 -4.936 -7.162 1.00 84.81 125 VAL A CA 1
ATOM 951 C C . VAL A 1 125 ? -26.572 -3.618 -7.415 1.00 84.81 125 VAL A C 1
ATOM 953 O O . VAL A 1 125 ? -27.149 -3.432 -8.485 1.00 84.81 125 VAL A O 1
ATOM 956 N N . THR A 1 126 ? -26.543 -2.716 -6.434 1.00 76.25 126 THR A N 1
ATOM 957 C CA . THR A 1 126 ? -27.111 -1.370 -6.600 1.00 76.25 126 THR A CA 1
ATOM 958 C C . THR A 1 126 ? -26.261 -0.509 -7.535 1.00 76.25 126 THR A C 1
ATOM 960 O O . THR A 1 126 ? -26.818 0.229 -8.337 1.00 76.25 126 THR A O 1
ATOM 963 N N . ASP A 1 127 ? -24.932 -0.632 -7.446 1.00 76.00 127 ASP A N 1
ATOM 964 C CA . ASP A 1 127 ? -23.960 0.122 -8.242 1.00 76.00 127 ASP A CA 1
ATOM 965 C C . ASP A 1 127 ? -22.735 -0.738 -8.574 1.00 76.00 127 ASP A C 1
ATOM 967 O O . ASP A 1 127 ? -22.308 -1.564 -7.768 1.00 76.00 127 ASP A O 1
ATOM 971 N N . ALA A 1 128 ? -22.113 -0.504 -9.732 1.00 68.62 128 ALA A N 1
ATOM 972 C CA . ALA A 1 128 ? -20.945 -1.270 -10.191 1.00 68.62 128 ALA A CA 1
ATOM 973 C C . ALA A 1 128 ? -19.730 -1.203 -9.234 1.00 68.62 128 ALA A C 1
ATOM 975 O O . ALA A 1 128 ? -18.849 -2.053 -9.298 1.00 68.62 128 ALA A O 1
ATOM 976 N N . GLY A 1 129 ? -19.691 -0.214 -8.333 1.00 75.81 129 GLY A N 1
ATOM 977 C CA . GLY A 1 129 ? -18.646 -0.022 -7.321 1.00 75.81 129 GLY A CA 1
ATOM 978 C C . GLY A 1 129 ? -19.042 -0.441 -5.902 1.00 75.81 129 GLY A C 1
ATOM 979 O O . GLY A 1 129 ? -18.465 0.072 -4.950 1.00 75.81 129 GLY A O 1
ATOM 980 N N . ALA A 1 130 ? -20.042 -1.311 -5.729 1.00 81.06 130 ALA A N 1
ATOM 981 C CA . ALA A 1 130 ? -20.551 -1.688 -4.405 1.00 81.06 130 ALA A CA 1
ATOM 982 C C . ALA A 1 130 ? -19.758 -2.804 -3.695 1.00 81.06 130 ALA A C 1
ATOM 984 O O . ALA A 1 130 ? -20.150 -3.225 -2.610 1.00 81.06 130 ALA A O 1
ATOM 985 N N . HIS A 1 131 ? -18.681 -3.316 -4.295 1.00 85.25 131 HIS A N 1
ATOM 986 C CA . HIS A 1 131 ? -17.908 -4.441 -3.766 1.00 85.25 131 HIS A CA 1
ATOM 987 C C . HIS A 1 131 ? -16.397 -4.230 -3.925 1.00 85.25 131 HIS A C 1
ATOM 989 O O . HIS A 1 131 ? -15.955 -3.376 -4.692 1.00 85.25 131 HIS A O 1
ATOM 995 N N . PHE A 1 132 ? -15.599 -5.056 -3.242 1.00 87.50 132 PHE A N 1
ATOM 996 C CA . PHE A 1 132 ? -14.146 -5.126 -3.442 1.00 87.50 132 PHE A CA 1
ATOM 997 C C . PHE A 1 132 ? -13.771 -5.340 -4.913 1.00 87.50 132 PHE A C 1
ATOM 999 O O . PHE A 1 132 ? -14.475 -6.046 -5.635 1.00 87.50 132 PHE A O 1
ATOM 1006 N N . ASP A 1 133 ? -12.656 -4.756 -5.345 1.00 85.69 133 ASP A N 1
ATOM 1007 C CA . ASP A 1 133 ? -12.177 -4.854 -6.725 1.00 85.69 133 ASP A CA 1
ATOM 1008 C C . ASP A 1 133 ? -11.819 -6.300 -7.112 1.00 85.69 133 ASP A C 1
ATOM 1010 O O . ASP A 1 133 ? -11.228 -7.032 -6.315 1.00 85.69 133 ASP A O 1
ATOM 1014 N N . ARG A 1 134 ? -12.188 -6.720 -8.327 1.00 84.94 134 ARG A N 1
ATOM 1015 C CA . ARG A 1 134 ? -12.103 -8.112 -8.794 1.00 84.94 134 ARG A CA 1
ATOM 1016 C C . ARG A 1 134 ? -11.706 -8.170 -10.257 1.00 84.94 134 ARG A C 1
ATOM 1018 O O . ARG A 1 134 ? -12.450 -7.696 -11.111 1.00 84.94 134 ARG A O 1
ATOM 1025 N N . GLU A 1 135 ? -10.631 -8.887 -10.554 1.00 86.81 135 GLU A N 1
ATOM 1026 C CA . GLU A 1 135 ? -10.264 -9.208 -11.931 1.00 86.81 135 GLU A CA 1
ATOM 1027 C C . GLU A 1 135 ? -10.575 -10.676 -12.277 1.00 86.81 135 GLU A C 1
ATOM 1029 O O . GLU A 1 135 ? -10.680 -11.530 -11.382 1.00 86.81 135 GLU A O 1
ATOM 1034 N N . PRO A 1 136 ? -10.726 -10.999 -13.577 1.00 85.94 136 PRO A N 1
ATOM 1035 C CA . PRO A 1 136 ? -11.060 -12.346 -14.049 1.00 85.94 136 PRO A CA 1
ATOM 1036 C C . PRO A 1 136 ? -10.102 -13.448 -13.588 1.00 85.94 136 PRO A C 1
ATOM 1038 O O . PRO A 1 136 ? -10.512 -14.583 -13.361 1.00 85.94 136 PRO A O 1
ATOM 1041 N N . LEU A 1 137 ? -8.815 -13.138 -13.440 1.00 88.50 137 LEU A N 1
ATOM 1042 C CA . LEU A 1 137 ? -7.785 -14.130 -13.133 1.00 88.50 137 LEU A CA 1
ATOM 1043 C C . LEU A 1 137 ? -7.349 -14.109 -11.664 1.00 88.50 137 LEU A C 1
ATOM 1045 O O . LEU A 1 137 ? -6.441 -14.852 -11.301 1.00 88.50 137 LEU A O 1
ATOM 1049 N N . ASP A 1 138 ? -7.965 -13.288 -10.815 1.00 91.50 138 ASP A N 1
ATOM 1050 C CA . ASP A 1 138 ? -7.547 -13.147 -9.419 1.00 91.50 138 ASP A CA 1
ATOM 1051 C C . ASP A 1 138 ? -7.849 -14.401 -8.594 1.00 91.50 138 ASP A C 1
ATOM 1053 O O . ASP A 1 138 ? -8.888 -15.053 -8.756 1.00 91.50 138 ASP A O 1
ATOM 1057 N N . VAL A 1 139 ? -6.962 -14.700 -7.644 1.00 93.69 139 VAL A N 1
ATOM 1058 C CA . VAL A 1 139 ? -7.259 -15.634 -6.553 1.00 93.69 139 VAL A CA 1
ATOM 1059 C C . VAL A 1 139 ? -7.698 -14.807 -5.360 1.00 93.69 139 VAL A C 1
ATOM 1061 O O . VAL A 1 139 ? -6.911 -14.032 -4.829 1.00 93.69 139 VAL A O 1
ATOM 1064 N N . ARG A 1 140 ? -8.949 -14.943 -4.935 1.00 94.12 140 ARG A N 1
ATOM 1065 C CA . ARG A 1 140 ? -9.542 -14.077 -3.914 1.00 94.12 140 ARG A CA 1
ATOM 1066 C C . ARG A 1 140 ? -10.333 -14.852 -2.878 1.00 94.12 140 ARG A C 1
ATOM 1068 O O . ARG A 1 140 ? -10.945 -15.878 -3.169 1.00 94.12 140 ARG A O 1
ATOM 1075 N N . ALA A 1 141 ? -10.356 -14.299 -1.676 1.00 93.88 141 ALA A N 1
ATOM 1076 C CA . ALA A 1 141 ? -11.205 -14.727 -0.586 1.00 93.88 141 ALA A CA 1
ATOM 1077 C C . ALA A 1 141 ? -11.828 -13.494 0.076 1.00 93.88 141 ALA A C 1
ATOM 1079 O O . ALA A 1 141 ? -11.134 -12.539 0.425 1.00 93.88 141 ALA A O 1
ATOM 1080 N N . GLN A 1 142 ? -13.142 -13.528 0.265 1.00 93.56 142 GLN A N 1
ATOM 1081 C CA . GLN A 1 142 ? -13.869 -12.564 1.082 1.00 93.56 142 GLN A CA 1
ATOM 1082 C C . GLN A 1 142 ? -14.727 -13.298 2.102 1.00 93.56 142 GLN A C 1
ATOM 1084 O O . GLN A 1 142 ? -15.356 -14.314 1.798 1.00 93.56 142 GLN A O 1
ATOM 1089 N N . VAL A 1 143 ? -14.773 -12.756 3.311 1.00 93.81 143 VAL A N 1
ATOM 1090 C CA . VAL A 1 143 ? -15.620 -13.251 4.391 1.00 93.81 143 VAL A CA 1
ATOM 1091 C C . VAL A 1 143 ? -16.254 -12.073 5.103 1.00 93.81 143 VAL A C 1
ATOM 1093 O O . VAL A 1 143 ? -15.587 -11.097 5.438 1.00 93.81 143 VAL A O 1
ATOM 1096 N N . GLY A 1 144 ? -17.557 -12.173 5.322 1.00 90.94 144 GLY A N 1
ATOM 1097 C CA . GLY A 1 144 ? -18.358 -11.148 5.962 1.00 90.94 144 GLY A CA 1
ATOM 1098 C C . GLY A 1 144 ? -19.295 -11.813 6.953 1.00 90.94 144 GLY A C 1
ATOM 1099 O O . GLY A 1 144 ? -20.079 -12.696 6.595 1.00 90.94 144 GLY A O 1
ATOM 1100 N N . LEU A 1 145 ? -19.170 -11.435 8.222 1.00 90.00 145 LEU A N 1
ATOM 1101 C CA . LEU A 1 145 ? -20.047 -11.928 9.273 1.00 90.00 145 LEU A CA 1
ATOM 1102 C C . LEU A 1 145 ? -20.364 -10.799 10.247 1.00 90.00 145 LEU A C 1
ATOM 1104 O O . LEU A 1 145 ? -19.497 -10.304 10.968 1.00 90.00 145 LEU A O 1
ATOM 1108 N N . GLY A 1 146 ? -21.634 -10.408 10.287 1.00 91.50 146 GLY A N 1
ATOM 1109 C CA . GLY A 1 146 ? -22.076 -9.330 11.155 1.00 91.50 146 GLY A CA 1
ATOM 1110 C C . GLY A 1 146 ? -21.688 -7.983 10.565 1.00 91.50 146 GLY A C 1
ATOM 1111 O O . GLY A 1 146 ? -22.321 -7.565 9.608 1.00 91.50 146 GLY A O 1
ATOM 1112 N N . ILE A 1 147 ? -20.707 -7.303 11.167 1.00 91.56 147 ILE A N 1
ATOM 1113 C CA . ILE A 1 147 ? -20.376 -5.898 10.860 1.00 91.56 147 ILE A CA 1
ATOM 1114 C C . ILE A 1 147 ? -19.043 -5.747 10.114 1.00 91.56 147 ILE A C 1
ATOM 1116 O O . ILE A 1 147 ? -18.849 -4.751 9.428 1.00 91.56 147 ILE A O 1
ATOM 1120 N N . VAL A 1 148 ? -18.102 -6.683 10.280 1.00 90.00 148 VAL A N 1
ATOM 1121 C CA . VAL A 1 148 ? -16.722 -6.547 9.782 1.00 90.00 148 VAL A CA 1
ATOM 1122 C C . VAL A 1 148 ? -16.454 -7.581 8.712 1.00 90.00 148 VAL A C 1
ATOM 1124 O O . VAL A 1 148 ? -16.693 -8.773 8.925 1.00 90.00 148 VAL A O 1
ATOM 1127 N N . HIS A 1 149 ? -15.966 -7.123 7.562 1.00 91.06 149 HIS A N 1
ATOM 1128 C CA . HIS A 1 149 ? -15.694 -7.981 6.417 1.00 91.06 149 HIS A CA 1
ATOM 1129 C C . HIS A 1 149 ? -14.217 -7.898 6.065 1.00 91.06 149 HIS A C 1
ATOM 1131 O O . HIS A 1 149 ? -13.640 -6.809 6.000 1.00 91.06 149 HIS A O 1
ATOM 1137 N N . GLY A 1 150 ? -13.616 -9.062 5.849 1.00 92.25 150 GLY A N 1
ATOM 1138 C CA . GLY A 1 150 ? -12.235 -9.203 5.420 1.00 92.25 150 GLY A CA 1
ATOM 1139 C C . GLY A 1 150 ? -12.169 -9.601 3.955 1.00 92.25 150 GLY A C 1
ATOM 1140 O O . GLY A 1 150 ? -12.894 -10.496 3.515 1.00 92.25 150 GLY A O 1
ATOM 1141 N N . TYR A 1 151 ? -11.266 -8.957 3.227 1.00 93.19 151 TYR A N 1
ATOM 1142 C CA . TYR A 1 151 ? -10.939 -9.271 1.846 1.00 93.19 151 TYR A CA 1
ATOM 1143 C C . TYR A 1 151 ? -9.438 -9.501 1.701 1.00 93.19 151 TYR A C 1
ATOM 1145 O O . TYR A 1 151 ? -8.625 -8.745 2.238 1.00 93.19 151 TYR A O 1
ATOM 1153 N N . ALA A 1 152 ? -9.079 -10.540 0.958 1.00 93.56 152 ALA A N 1
ATOM 1154 C CA . ALA A 1 152 ? -7.718 -10.793 0.526 1.00 93.56 152 ALA A CA 1
ATOM 1155 C C . ALA A 1 152 ? -7.733 -11.296 -0.916 1.00 93.56 152 ALA A C 1
ATOM 1157 O O . ALA A 1 152 ? -8.532 -12.166 -1.271 1.00 93.56 152 ALA A O 1
ATOM 1158 N N . ALA A 1 153 ? -6.831 -10.773 -1.739 1.00 93.44 153 ALA A N 1
ATOM 1159 C CA . ALA A 1 153 ? -6.668 -11.213 -3.112 1.00 93.44 153 ALA A CA 1
ATOM 1160 C C . ALA A 1 153 ? -5.206 -11.237 -3.535 1.00 93.44 153 ALA A C 1
ATOM 1162 O O . ALA A 1 153 ? -4.400 -10.404 -3.129 1.00 93.44 153 ALA A O 1
ATOM 1163 N N . ILE A 1 154 ? -4.897 -12.203 -4.390 1.00 93.31 154 ILE A N 1
ATOM 1164 C CA . ILE A 1 154 ? -3.665 -12.285 -5.153 1.00 93.31 154 ILE A CA 1
ATOM 1165 C C . ILE A 1 154 ? -3.998 -11.840 -6.575 1.00 93.31 154 ILE A C 1
ATOM 1167 O O . ILE A 1 154 ? -4.755 -12.517 -7.282 1.00 93.31 154 ILE A O 1
ATOM 1171 N N . LYS A 1 155 ? -3.431 -10.700 -6.971 1.00 91.06 155 LYS A N 1
ATOM 1172 C CA . LYS A 1 155 ? -3.586 -10.094 -8.293 1.00 91.06 155 LYS A CA 1
ATOM 1173 C C . LYS A 1 155 ? -2.684 -10.800 -9.293 1.00 91.06 155 LYS A C 1
ATOM 1175 O O . LYS A 1 155 ? -1.483 -10.547 -9.359 1.00 91.06 155 LYS A O 1
ATOM 1180 N N . THR A 1 156 ? -3.238 -11.719 -10.077 1.00 90.75 156 THR A N 1
ATOM 1181 C CA . THR A 1 156 ? -2.427 -12.549 -10.989 1.00 90.75 156 THR A CA 1
ATOM 1182 C C . THR A 1 156 ? -1.850 -11.758 -12.156 1.00 90.75 156 THR A C 1
ATOM 1184 O O . THR A 1 156 ? -0.769 -12.102 -12.634 1.00 90.75 156 THR A O 1
ATOM 1187 N N . ARG A 1 157 ? -2.510 -10.671 -12.577 1.00 89.00 157 ARG A N 1
ATOM 1188 C CA . ARG A 1 157 ? -1.933 -9.719 -13.535 1.00 89.00 157 ARG A CA 1
ATOM 1189 C C . ARG A 1 157 ? -0.654 -9.090 -12.990 1.00 89.00 157 ARG A C 1
ATOM 1191 O O . ARG A 1 157 ? 0.341 -9.099 -13.702 1.00 89.00 157 ARG A O 1
ATOM 1198 N N . GLN A 1 158 ? -0.665 -8.671 -11.724 1.00 88.56 158 GLN A N 1
ATOM 1199 C CA . GLN A 1 158 ? 0.515 -8.113 -11.060 1.00 88.56 158 GLN A CA 1
ATOM 1200 C C . GLN A 1 158 ? 1.616 -9.153 -10.836 1.00 88.56 158 GLN A C 1
ATOM 1202 O O . GLN A 1 158 ? 2.795 -8.852 -10.974 1.00 88.56 158 GLN A O 1
ATOM 1207 N N . VAL A 1 159 ? 1.263 -10.423 -10.597 1.00 89.81 159 VAL A N 1
ATOM 1208 C CA . VAL A 1 159 ? 2.258 -11.514 -10.611 1.00 89.81 159 VAL A CA 1
ATOM 1209 C C . VAL A 1 159 ? 2.929 -11.621 -11.984 1.00 89.81 159 VAL A C 1
ATOM 1211 O O . VAL A 1 159 ? 4.144 -11.793 -12.067 1.00 89.81 159 VAL A O 1
ATOM 1214 N N . GLY A 1 160 ? 2.146 -11.536 -13.061 1.00 89.00 160 GLY A N 1
ATOM 1215 C CA . GLY A 1 160 ? 2.665 -11.552 -14.426 1.00 89.00 160 GLY A CA 1
ATOM 1216 C C . GLY A 1 160 ? 3.574 -10.363 -14.722 1.00 89.00 160 GLY A C 1
ATOM 1217 O O . GLY A 1 160 ? 4.642 -10.559 -15.300 1.00 89.00 160 GLY A O 1
ATOM 1218 N N . ASP A 1 161 ? 3.175 -9.169 -14.292 1.00 87.62 161 ASP A N 1
ATOM 1219 C CA . ASP A 1 161 ? 3.935 -7.936 -14.481 1.00 87.62 161 ASP A CA 1
ATOM 1220 C C . ASP A 1 161 ? 5.262 -7.948 -13.712 1.00 87.62 161 ASP A C 1
ATOM 1222 O O . ASP A 1 161 ? 6.331 -7.829 -14.314 1.00 87.62 161 ASP A O 1
ATOM 1226 N N . PHE A 1 162 ? 5.224 -8.316 -12.426 1.00 90.69 162 PHE A N 1
ATOM 1227 C CA . PHE A 1 162 ? 6.417 -8.519 -11.605 1.00 90.69 162 PHE A CA 1
ATOM 1228 C C . PHE A 1 162 ? 7.435 -9.445 -12.287 1.00 90.69 162 PHE A C 1
ATOM 1230 O O . PHE A 1 162 ? 8.617 -9.106 -12.407 1.00 90.69 162 PHE A O 1
ATOM 1237 N N . LEU A 1 163 ? 6.979 -10.615 -12.759 1.00 91.25 163 LEU A N 1
ATOM 1238 C CA . LEU A 1 163 ? 7.825 -11.597 -13.444 1.00 91.25 163 LEU A CA 1
ATOM 1239 C C . LEU A 1 163 ? 8.341 -11.081 -14.795 1.00 91.25 163 LEU A C 1
ATOM 1241 O O . LEU A 1 163 ? 9.485 -11.362 -15.160 1.00 91.25 163 LEU A O 1
ATOM 1245 N N . ALA A 1 164 ? 7.521 -10.340 -15.539 1.00 88.94 164 ALA A N 1
ATOM 1246 C CA . ALA A 1 164 ? 7.906 -9.742 -16.810 1.00 88.94 164 ALA A CA 1
ATOM 1247 C C . ALA A 1 164 ? 8.969 -8.651 -16.614 1.00 88.94 164 ALA A C 1
ATOM 1249 O O . ALA A 1 164 ? 9.954 -8.606 -17.358 1.00 88.94 164 ALA A O 1
ATOM 1250 N N . GLY A 1 165 ? 8.862 -7.824 -15.579 1.00 84.94 165 GLY A N 1
ATOM 1251 C CA . GLY A 1 165 ? 9.851 -6.778 -15.366 1.00 84.94 165 GLY A CA 1
ATOM 1252 C C . GLY A 1 165 ? 11.133 -7.246 -14.690 1.00 84.94 165 GLY A C 1
ATOM 1253 O O . GLY A 1 165 ? 12.139 -6.557 -14.826 1.00 84.94 165 GLY A O 1
ATOM 1254 N N . VAL A 1 166 ? 11.210 -8.472 -14.141 1.00 86.94 166 VAL A N 1
ATOM 1255 C CA . VAL A 1 166 ? 12.513 -9.129 -13.861 1.00 86.94 166 VAL A CA 1
ATOM 1256 C C . VAL A 1 166 ? 13.381 -9.221 -15.126 1.00 86.94 166 VAL A C 1
ATOM 1258 O O . VAL A 1 166 ? 14.610 -9.178 -15.042 1.00 86.94 166 VAL A O 1
ATOM 1261 N N . VAL A 1 167 ? 12.763 -9.328 -16.308 1.00 86.69 167 VAL A N 1
ATOM 1262 C CA . VAL A 1 167 ? 13.460 -9.311 -17.606 1.00 86.69 167 VAL A CA 1
ATOM 1263 C C . VAL A 1 167 ? 13.362 -7.956 -18.324 1.00 86.69 167 VAL A C 1
ATOM 1265 O O . VAL A 1 167 ? 13.705 -7.860 -19.506 1.00 86.69 167 VAL A O 1
ATOM 1268 N N . GLY A 1 168 ? 12.935 -6.905 -17.617 1.00 80.38 168 GLY A N 1
ATOM 1269 C CA . GLY A 1 168 ? 12.817 -5.537 -18.126 1.00 80.38 168 GLY A CA 1
ATOM 1270 C C . GLY A 1 168 ? 11.641 -5.306 -19.077 1.00 80.38 168 GLY A C 1
ATOM 1271 O O . GLY A 1 168 ? 11.720 -4.424 -19.934 1.00 80.38 168 GLY A O 1
ATOM 1272 N N . MET A 1 169 ? 10.590 -6.125 -18.994 1.00 85.69 169 MET A N 1
ATOM 1273 C CA . MET A 1 169 ? 9.322 -5.880 -19.681 1.00 85.69 169 MET A CA 1
ATOM 1274 C C . MET A 1 169 ? 8.315 -5.251 -18.723 1.00 85.69 169 MET A C 1
ATOM 1276 O O . MET A 1 169 ? 8.255 -5.642 -17.572 1.00 85.69 169 MET A O 1
ATOM 1280 N N . ASP A 1 170 ? 7.493 -4.348 -19.238 1.00 84.81 170 ASP A N 1
ATOM 1281 C CA . ASP A 1 170 ? 6.424 -3.680 -18.490 1.00 84.81 170 ASP A CA 1
ATOM 1282 C C . ASP A 1 170 ? 5.105 -3.841 -19.278 1.00 84.81 170 ASP A C 1
ATOM 1284 O O . ASP A 1 170 ? 4.804 -3.039 -20.171 1.00 84.81 170 ASP A O 1
ATOM 1288 N N . PRO A 1 171 ? 4.408 -4.986 -19.124 1.00 85.31 171 PRO A N 1
ATOM 1289 C CA . PRO A 1 171 ? 3.115 -5.231 -19.760 1.00 85.31 171 PRO A CA 1
ATOM 1290 C C . PRO A 1 171 ? 1.983 -4.298 -19.318 1.00 85.31 171 PRO A C 1
ATOM 1292 O O . PRO A 1 171 ? 1.087 -4.049 -20.133 1.00 85.31 171 PRO A O 1
ATOM 1295 N N . LEU A 1 172 ? 1.966 -3.854 -18.057 1.00 83.88 172 LEU A N 1
ATOM 1296 C CA . LEU A 1 172 ? 0.884 -3.032 -17.505 1.00 83.88 172 LEU A CA 1
ATOM 1297 C C . LEU A 1 172 ? 1.087 -1.531 -17.726 1.00 83.88 172 LEU A C 1
ATOM 1299 O O . LEU A 1 172 ? 0.097 -0.809 -17.860 1.00 83.88 172 LEU A O 1
ATOM 1303 N N . GLY A 1 173 ? 2.324 -1.079 -17.904 1.00 82.00 173 GLY A N 1
ATOM 1304 C CA . GLY A 1 173 ? 2.649 0.307 -18.217 1.00 82.00 173 GLY A CA 1
ATOM 1305 C C . GLY A 1 173 ? 2.625 1.245 -17.010 1.00 82.00 173 GLY A C 1
ATOM 1306 O O . GLY A 1 173 ? 2.660 2.461 -17.226 1.00 82.00 173 GLY A O 1
ATOM 1307 N N . ASP A 1 174 ? 2.529 0.708 -15.793 1.00 80.12 174 ASP A N 1
ATOM 1308 C CA . ASP A 1 174 ? 2.357 1.416 -14.517 1.00 80.12 174 ASP A CA 1
ATOM 1309 C C . ASP A 1 174 ? 3.679 1.713 -13.785 1.00 80.12 174 ASP A C 1
ATOM 1311 O O . ASP A 1 174 ? 3.682 2.451 -12.800 1.00 80.12 174 ASP A O 1
ATOM 1315 N N . ASP A 1 175 ? 4.812 1.247 -14.322 1.00 82.12 175 ASP A N 1
ATOM 1316 C CA . ASP A 1 175 ? 6.159 1.546 -13.831 1.00 82.12 175 ASP A CA 1
ATOM 1317 C C . ASP A 1 175 ? 6.418 3.061 -13.690 1.00 82.12 175 ASP A C 1
ATOM 1319 O O . ASP A 1 175 ? 6.278 3.837 -14.649 1.00 82.12 175 ASP A O 1
ATOM 1323 N N . ALA A 1 176 ? 6.927 3.469 -12.520 1.00 77.31 176 ALA A N 1
ATOM 1324 C CA . ALA A 1 176 ? 7.364 4.841 -12.274 1.00 77.31 176 ALA A CA 1
ATOM 1325 C C . ALA A 1 176 ? 8.542 5.215 -13.188 1.00 77.31 176 ALA A C 1
ATOM 1327 O O . ALA A 1 176 ? 9.517 4.460 -13.330 1.00 77.31 176 ALA A O 1
ATOM 1328 N N . LYS A 1 177 ? 8.476 6.404 -13.799 1.00 75.88 177 LYS A N 1
ATOM 1329 C CA . LYS A 1 177 ? 9.467 6.852 -14.787 1.00 75.88 177 LYS A CA 1
ATOM 1330 C C . LYS A 1 177 ? 10.268 8.044 -14.294 1.00 75.88 177 LYS A C 1
ATOM 1332 O O . LYS A 1 177 ? 9.869 8.843 -13.449 1.00 75.88 177 LYS A O 1
ATOM 1337 N N . LEU A 1 178 ? 11.472 8.168 -14.846 1.00 69.19 178 LEU A N 1
ATOM 1338 C CA . LEU A 1 178 ? 12.320 9.320 -14.592 1.00 69.19 178 LEU A CA 1
ATOM 1339 C C . LEU A 1 178 ? 11.713 10.551 -15.275 1.00 69.19 178 LEU A C 1
ATOM 1341 O O . LEU A 1 178 ? 11.948 10.766 -16.460 1.00 69.19 178 LEU A O 1
ATOM 1345 N N . ASP A 1 179 ? 11.000 11.387 -14.526 1.00 69.31 179 ASP A N 1
ATOM 1346 C CA . ASP A 1 179 ? 10.641 12.719 -15.014 1.00 69.31 179 ASP A CA 1
ATOM 1347 C C . ASP A 1 179 ? 11.856 13.666 -14.873 1.00 69.31 179 ASP A C 1
ATOM 1349 O O . ASP A 1 179 ? 12.337 13.876 -13.751 1.00 69.31 179 ASP A O 1
ATOM 1353 N N . PRO A 1 180 ? 12.409 14.207 -15.978 1.00 64.31 180 PRO A N 1
ATOM 1354 C CA . PRO A 1 180 ? 13.525 15.149 -15.935 1.00 64.31 180 PRO A CA 1
ATOM 1355 C C . PRO A 1 180 ? 13.103 16.576 -15.546 1.00 64.31 180 PRO A C 1
ATOM 1357 O O . PRO A 1 180 ? 13.968 17.417 -15.310 1.00 64.31 180 PRO A O 1
ATOM 1360 N N . THR A 1 181 ? 11.803 16.875 -15.503 1.00 67.88 181 THR A N 1
ATOM 1361 C CA . THR A 1 181 ? 11.271 18.215 -15.214 1.00 67.88 181 THR A CA 1
ATOM 1362 C C . THR A 1 181 ? 11.043 18.461 -13.721 1.00 67.88 181 THR A C 1
ATOM 1364 O O . THR A 1 181 ? 10.999 19.613 -13.285 1.00 67.88 181 THR A O 1
ATOM 1367 N N . ILE A 1 182 ? 10.959 17.396 -12.915 1.00 67.75 182 ILE A N 1
ATOM 1368 C CA . ILE A 1 182 ? 10.732 17.486 -11.470 1.00 67.75 182 ILE A CA 1
ATOM 1369 C C . ILE A 1 182 ? 12.042 17.812 -10.746 1.00 67.75 182 ILE A C 1
ATOM 1371 O O . ILE A 1 182 ? 13.052 17.114 -10.867 1.00 67.75 182 ILE A O 1
ATOM 1375 N N . ARG A 1 183 ? 12.013 18.863 -9.918 1.00 67.94 183 ARG A N 1
ATOM 1376 C CA . ARG A 1 183 ? 13.127 19.208 -9.028 1.00 67.94 183 ARG A CA 1
ATO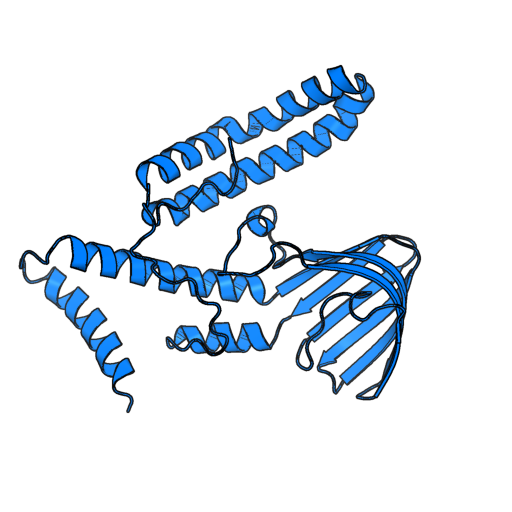M 1377 C C . ARG A 1 183 ? 13.213 18.194 -7.887 1.00 67.94 183 ARG A C 1
ATOM 1379 O O . ARG A 1 183 ? 12.368 18.192 -6.998 1.00 67.94 183 ARG A O 1
ATOM 1386 N N . ARG A 1 184 ? 14.273 17.388 -7.886 1.00 72.62 184 ARG A N 1
ATOM 1387 C CA . ARG A 1 184 ? 14.569 16.415 -6.825 1.00 72.62 184 ARG A CA 1
ATOM 1388 C C . ARG A 1 184 ? 15.397 17.042 -5.712 1.00 72.62 184 ARG A C 1
ATOM 1390 O O . ARG A 1 184 ? 16.345 17.779 -5.987 1.00 72.62 184 ARG A O 1
ATOM 1397 N N . LEU A 1 185 ? 15.062 16.723 -4.462 1.00 81.00 185 LEU A N 1
ATOM 1398 C CA . LEU A 1 185 ? 15.755 17.236 -3.272 1.00 81.00 185 LEU A CA 1
ATOM 1399 C C . LEU A 1 185 ? 16.204 16.087 -2.342 1.00 81.00 185 LEU A C 1
ATOM 1401 O O . LEU A 1 185 ? 15.630 15.906 -1.267 1.00 81.00 185 LEU A O 1
ATOM 1405 N N . PRO A 1 186 ? 17.241 15.306 -2.720 1.00 82.00 186 PRO A N 1
ATOM 1406 C CA . PRO A 1 186 ? 17.703 14.155 -1.934 1.00 82.00 186 PRO A CA 1
ATOM 1407 C C . PRO A 1 186 ? 18.127 14.495 -0.502 1.00 82.00 186 PRO A C 1
ATOM 1409 O O . PRO A 1 186 ? 17.839 13.749 0.431 1.00 82.00 186 PRO A O 1
ATOM 1412 N N . ALA A 1 187 ? 18.791 15.641 -0.312 1.00 83.75 187 ALA A N 1
ATOM 1413 C CA . ALA A 1 187 ? 19.226 16.097 1.008 1.00 83.75 187 ALA A CA 1
ATOM 1414 C C . ALA A 1 187 ? 18.037 16.422 1.926 1.00 83.75 187 ALA A C 1
ATOM 1416 O O . ALA A 1 187 ? 18.059 16.075 3.105 1.00 83.75 187 ALA A O 1
ATOM 1417 N N . ASP A 1 188 ? 16.977 17.019 1.377 1.00 84.19 188 ASP A N 1
ATOM 1418 C CA . ASP A 1 188 ? 15.761 17.325 2.132 1.00 84.19 188 ASP A CA 1
ATOM 1419 C C . ASP A 1 188 ? 15.005 16.039 2.481 1.00 84.19 188 ASP A C 1
ATOM 1421 O O . ASP A 1 188 ? 14.508 15.907 3.600 1.00 84.19 188 ASP A O 1
ATOM 1425 N N . GLN A 1 189 ? 14.950 15.072 1.554 1.00 85.56 189 GLN A N 1
ATOM 1426 C CA . GLN A 1 189 ? 14.367 13.750 1.799 1.00 85.56 189 GLN A CA 1
ATOM 1427 C C . GLN A 1 189 ? 15.133 12.983 2.888 1.00 85.56 189 GLN A C 1
ATOM 1429 O O . GLN A 1 189 ? 14.522 12.404 3.781 1.00 85.56 189 GLN A O 1
ATOM 1434 N N . PHE A 1 190 ? 16.464 13.041 2.882 1.00 87.44 190 PHE A N 1
ATOM 1435 C CA . PHE A 1 190 ? 17.285 12.470 3.949 1.00 87.44 190 PHE A CA 1
ATOM 1436 C C . PHE A 1 190 ? 17.078 13.189 5.296 1.00 87.44 190 PHE A C 1
ATOM 1438 O O . PHE A 1 190 ? 16.927 12.558 6.339 1.00 87.44 190 PHE A O 1
ATOM 1445 N N . GLY A 1 191 ? 17.033 14.524 5.303 1.00 89.00 191 GLY A N 1
ATOM 1446 C CA . GLY A 1 191 ? 16.835 15.298 6.532 1.00 89.00 191 GLY A CA 1
ATOM 1447 C C . GLY A 1 191 ? 15.476 15.035 7.190 1.00 89.00 191 GLY A C 1
ATOM 1448 O O . GLY A 1 191 ? 15.400 14.825 8.408 1.00 89.00 191 GLY A O 1
ATOM 1449 N N . ARG A 1 192 ? 14.395 14.988 6.396 1.00 89.19 192 ARG A N 1
ATOM 1450 C CA . ARG A 1 192 ? 13.061 14.635 6.911 1.00 89.19 192 ARG A CA 1
ATOM 1451 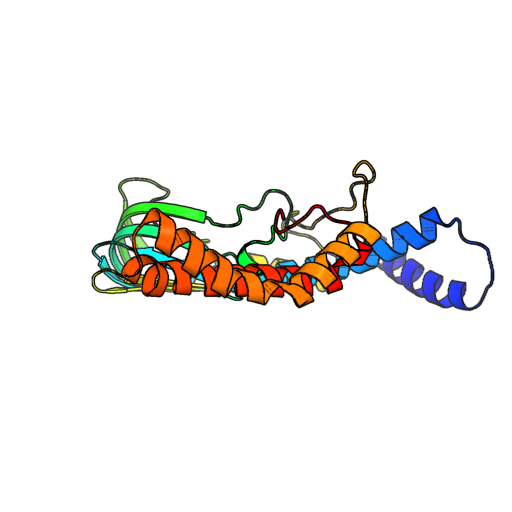C C . ARG A 1 192 ? 13.009 13.183 7.386 1.00 89.19 192 ARG A C 1
ATOM 1453 O O . ARG A 1 192 ? 12.380 12.929 8.408 1.00 89.19 192 ARG A O 1
ATOM 1460 N N . SER A 1 193 ? 13.696 12.257 6.709 1.00 88.56 193 SER A N 1
ATOM 1461 C CA . SER A 1 193 ? 13.631 10.831 7.030 1.00 88.56 193 SER A CA 1
ATOM 1462 C C . SER A 1 193 ? 14.256 10.545 8.393 1.00 88.56 193 SER A C 1
ATOM 1464 O O . SER A 1 193 ? 13.625 9.929 9.252 1.00 88.56 193 SER A O 1
ATOM 1466 N N . VAL A 1 194 ? 15.437 11.115 8.651 1.00 92.12 194 VAL A N 1
ATOM 1467 C CA . VAL A 1 194 ? 16.104 11.065 9.959 1.00 92.12 194 VAL A CA 1
ATOM 1468 C C . VAL A 1 194 ? 15.232 11.705 11.041 1.00 92.12 194 VAL A C 1
ATOM 1470 O O . VAL A 1 194 ? 15.062 11.133 12.115 1.00 92.12 194 VAL A O 1
ATOM 1473 N N . THR A 1 195 ? 14.622 12.859 10.757 1.00 91.12 195 THR A N 1
ATOM 1474 C CA . THR A 1 195 ? 13.717 13.538 11.702 1.00 91.12 195 THR A CA 1
ATOM 1475 C C . THR A 1 195 ? 12.503 12.671 12.044 1.00 91.12 195 THR A C 1
ATOM 1477 O O . THR A 1 195 ? 12.134 12.541 13.210 1.00 91.12 195 THR A O 1
ATOM 1480 N N . ASN A 1 196 ? 11.895 12.050 11.038 1.00 90.88 196 ASN A N 1
ATOM 1481 C CA . ASN A 1 196 ? 10.725 11.197 11.188 1.00 90.88 196 ASN A CA 1
ATOM 1482 C C . ASN A 1 196 ? 11.025 9.938 12.014 1.00 90.88 196 ASN A C 1
ATOM 1484 O O . ASN A 1 196 ? 10.218 9.581 12.869 1.00 90.88 196 ASN A O 1
ATOM 1488 N N . ILE A 1 197 ? 12.197 9.325 11.828 1.00 90.69 197 ILE A N 1
ATOM 1489 C CA . ILE A 1 197 ? 12.651 8.177 12.628 1.00 90.69 197 ILE A CA 1
ATOM 1490 C C . ILE A 1 197 ? 12.947 8.596 14.075 1.00 90.69 197 ILE A C 1
ATOM 1492 O O . ILE A 1 197 ? 12.507 7.937 15.011 1.00 90.69 197 ILE A O 1
ATOM 1496 N N . LEU A 1 198 ? 13.684 9.693 14.284 1.00 92.31 198 LEU A N 1
ATOM 1497 C CA . LEU A 1 198 ? 14.124 10.095 15.627 1.00 92.31 198 LEU A CA 1
ATOM 1498 C C . LEU A 1 198 ? 12.989 10.650 16.498 1.00 92.31 198 LEU A C 1
ATOM 1500 O O . LEU A 1 198 ? 13.007 10.483 17.719 1.00 92.31 198 LEU A O 1
ATOM 1504 N N . PHE A 1 199 ? 12.016 11.327 15.885 1.00 92.81 199 PHE A N 1
ATOM 1505 C CA . PHE A 1 199 ? 10.984 12.080 16.601 1.00 92.81 199 PHE A CA 1
ATOM 1506 C C . PHE A 1 199 ? 9.555 11.581 16.345 1.00 92.81 199 PHE A C 1
ATOM 1508 O O . PHE A 1 199 ? 8.612 12.158 16.884 1.00 92.81 199 PHE A O 1
ATOM 1515 N N . GLY A 1 200 ? 9.365 10.504 15.574 1.00 86.62 200 GLY A N 1
ATOM 1516 C CA . GLY A 1 200 ? 8.045 9.932 15.277 1.00 86.62 200 GLY A CA 1
ATOM 1517 C C . GLY A 1 200 ? 7.253 9.512 16.520 1.00 86.62 200 GLY A C 1
ATOM 1518 O O . GLY A 1 200 ? 6.039 9.724 16.594 1.00 86.62 200 GLY A O 1
ATOM 1519 N N . TRP A 1 201 ? 7.935 9.012 17.550 1.00 91.62 201 TRP A N 1
ATOM 1520 C CA . TRP A 1 201 ? 7.323 8.622 18.825 1.00 91.62 201 TRP A CA 1
ATOM 1521 C C . TRP A 1 201 ? 6.667 9.787 19.592 1.00 91.62 201 TRP A C 1
ATOM 1523 O O . TRP A 1 201 ? 5.752 9.560 20.386 1.00 91.62 201 TRP A O 1
ATOM 1533 N N . LEU A 1 202 ? 7.064 11.043 19.334 1.00 93.25 202 LEU A N 1
ATOM 1534 C CA . LEU A 1 202 ? 6.454 12.222 19.969 1.00 93.25 202 LEU A CA 1
ATOM 1535 C C . LEU A 1 202 ? 4.991 12.427 19.553 1.00 93.25 202 LEU A C 1
ATOM 1537 O O . LEU A 1 202 ? 4.226 13.061 20.287 1.00 93.25 202 LEU A O 1
ATOM 1541 N N . GLU A 1 203 ? 4.572 11.871 18.411 1.00 90.56 203 GLU A N 1
ATOM 1542 C CA . GLU A 1 203 ? 3.169 11.899 17.992 1.00 90.56 203 GLU A CA 1
ATOM 1543 C C . GLU A 1 203 ? 2.258 11.187 19.001 1.00 90.56 203 GLU A C 1
ATOM 1545 O O . GLU A 1 203 ? 1.121 11.622 19.191 1.00 90.56 203 GLU A O 1
ATOM 1550 N N . LEU A 1 204 ? 2.745 1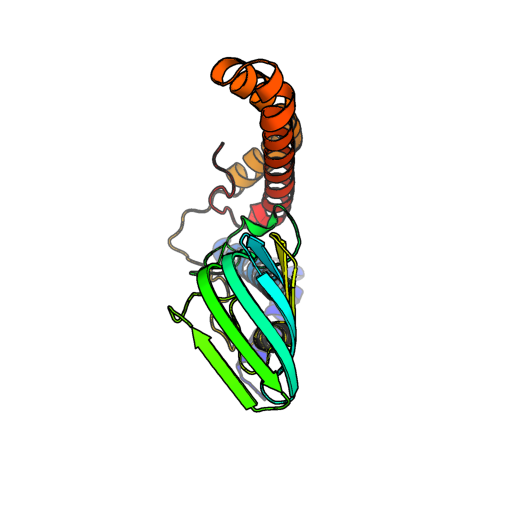0.176 19.727 1.00 91.81 204 LEU A N 1
ATOM 1551 C CA . LEU A 1 204 ? 1.947 9.485 20.737 1.00 91.81 204 LEU A CA 1
ATOM 1552 C C . LEU A 1 204 ? 1.441 10.452 21.819 1.00 91.81 204 LEU A C 1
ATOM 1554 O O . LEU A 1 204 ? 0.235 10.608 22.013 1.00 91.81 204 LEU A O 1
ATOM 1558 N N . GLY A 1 205 ? 2.360 11.170 22.470 1.00 90.50 205 GLY A N 1
ATOM 1559 C CA . GLY A 1 205 ? 2.015 12.133 23.519 1.00 90.50 205 GLY A CA 1
ATOM 1560 C C . GLY A 1 205 ? 1.260 13.349 22.979 1.00 90.50 205 GLY A C 1
ATOM 1561 O O . GLY A 1 205 ? 0.274 13.789 23.571 1.00 90.50 205 GLY A O 1
ATOM 1562 N N . LYS A 1 206 ? 1.673 13.864 21.815 1.00 92.38 206 LYS A N 1
ATOM 1563 C CA . LYS A 1 206 ? 1.049 15.030 21.174 1.00 92.38 206 LYS A CA 1
ATOM 1564 C C . LYS A 1 206 ? -0.434 14.800 20.870 1.00 92.38 206 LYS A C 1
ATOM 1566 O O . LYS A 1 206 ? -1.243 15.694 21.112 1.00 92.38 206 LYS A O 1
ATOM 1571 N N . ASN A 1 207 ? -0.810 13.617 20.376 1.00 91.00 207 ASN A N 1
ATOM 1572 C CA . ASN A 1 207 ? -2.212 13.314 20.069 1.00 91.00 207 ASN A CA 1
ATOM 1573 C C . ASN A 1 207 ? -3.044 13.039 21.328 1.00 91.00 207 ASN A C 1
ATOM 1575 O O . ASN A 1 207 ? -4.201 13.453 21.372 1.00 91.00 207 ASN A O 1
ATOM 1579 N N . MET A 1 208 ? -2.466 12.434 22.372 1.00 90.62 208 MET A N 1
ATOM 1580 C CA . MET A 1 208 ? -3.145 12.287 23.666 1.00 90.62 208 MET A CA 1
ATOM 1581 C C . MET A 1 208 ? -3.484 13.645 24.292 1.00 90.62 208 MET A C 1
ATOM 1583 O O . MET A 1 208 ? -4.616 13.847 24.724 1.00 90.62 208 MET A O 1
ATOM 1587 N N . ILE A 1 209 ? -2.534 14.589 24.293 1.00 92.62 209 ILE A N 1
ATOM 1588 C CA . ILE A 1 209 ? -2.748 15.945 24.822 1.00 92.62 209 ILE A CA 1
ATOM 1589 C C . ILE A 1 209 ? -3.777 16.693 23.973 1.00 92.62 209 ILE A C 1
ATOM 1591 O O . ILE A 1 209 ? -4.723 17.250 24.521 1.00 92.62 209 ILE A O 1
ATOM 1595 N N . ARG A 1 210 ? -3.627 16.674 22.643 1.00 92.00 210 ARG A N 1
ATOM 1596 C CA . ARG A 1 210 ? -4.528 17.381 21.726 1.00 92.00 210 ARG A CA 1
ATOM 1597 C C . ARG A 1 210 ? -5.972 16.893 21.846 1.00 92.00 210 ARG A C 1
ATOM 1599 O O . ARG A 1 210 ? -6.865 17.691 22.088 1.00 92.00 210 ARG A O 1
ATOM 1606 N N . VAL A 1 211 ? -6.202 15.584 21.733 1.00 91.25 211 VAL A N 1
ATOM 1607 C CA . VAL A 1 211 ? -7.557 15.019 21.860 1.00 91.25 211 VAL A CA 1
ATOM 1608 C C . VAL A 1 211 ? -8.084 15.182 23.288 1.00 91.25 211 VAL A C 1
ATOM 1610 O O . VAL A 1 211 ? -9.274 15.405 23.475 1.00 91.25 211 VAL A O 1
ATOM 1613 N N . GLY A 1 212 ? -7.207 15.136 24.295 1.00 91.69 212 GLY A N 1
ATOM 1614 C CA . GLY A 1 212 ? -7.565 15.441 25.678 1.00 91.69 212 GLY A CA 1
ATOM 1615 C C . GLY A 1 212 ? -8.095 16.866 25.865 1.00 91.69 212 GLY A C 1
ATOM 1616 O O . GLY A 1 212 ? -9.067 17.061 26.589 1.00 91.69 212 GLY A O 1
ATOM 1617 N N . GLN A 1 213 ? -7.490 17.846 25.190 1.00 92.75 213 GLN A N 1
ATOM 1618 C CA . GLN A 1 213 ? -7.920 19.248 25.206 1.00 92.75 213 GLN A CA 1
ATOM 1619 C C . GLN A 1 213 ? -9.210 19.479 24.409 1.00 92.75 213 GLN A C 1
ATOM 1621 O O . GLN A 1 213 ? -10.053 20.261 24.842 1.00 92.75 213 GLN A O 1
ATOM 1626 N N . ASP A 1 214 ? -9.369 18.791 23.277 1.00 91.94 214 ASP A N 1
ATOM 1627 C CA . ASP A 1 214 ? -10.502 18.987 22.365 1.00 91.94 214 ASP A CA 1
ATOM 1628 C C . ASP A 1 214 ? -11.772 18.234 22.819 1.00 91.94 214 ASP A C 1
ATOM 1630 O O . ASP A 1 214 ? -12.885 18.744 22.694 1.00 91.94 214 ASP A O 1
ATOM 1634 N N . GLU A 1 215 ? -11.621 17.009 23.336 1.00 90.19 215 GLU A N 1
ATOM 1635 C CA . GLU A 1 215 ? -12.722 16.057 23.582 1.00 90.19 215 GLU A CA 1
ATOM 1636 C C . GLU A 1 215 ? -12.762 15.522 25.030 1.00 90.19 215 GLU A C 1
ATOM 1638 O O . GLU A 1 215 ? -13.658 14.753 25.385 1.00 90.19 215 GLU A O 1
ATOM 1643 N N . GLY A 1 216 ? -11.819 15.934 25.883 1.00 90.44 216 GLY A N 1
ATOM 1644 C CA . GLY A 1 216 ? -11.722 15.537 27.289 1.00 90.44 216 GLY A CA 1
ATOM 1645 C C . GLY A 1 216 ? -10.725 14.404 27.556 1.00 90.44 216 GLY A C 1
ATOM 1646 O O . GLY A 1 216 ? -10.343 13.639 26.670 1.00 90.44 216 GLY A O 1
ATOM 1647 N N . GLU A 1 217 ? -10.303 14.264 28.815 1.00 87.94 217 GLU A N 1
ATOM 1648 C CA . GLU A 1 217 ? -9.192 13.384 29.223 1.00 87.94 217 GLU A CA 1
ATOM 1649 C C . GLU A 1 217 ? -9.385 11.912 28.824 1.00 87.94 217 GLU A C 1
ATOM 1651 O O . GLU A 1 217 ? -8.446 11.258 28.366 1.00 87.94 217 GLU A O 1
ATOM 1656 N N . LEU A 1 218 ? -10.613 11.394 28.930 1.00 89.25 218 LEU A N 1
ATOM 1657 C CA . LEU A 1 218 ? -10.929 10.011 28.564 1.00 89.25 218 LEU A CA 1
ATOM 1658 C C . LEU A 1 218 ? -10.848 9.785 27.046 1.00 89.25 218 LEU A C 1
ATOM 1660 O O . LEU A 1 218 ? -10.379 8.734 26.603 1.00 89.25 218 LEU A O 1
ATOM 1664 N N . ALA A 1 219 ? -11.239 10.778 26.242 1.00 84.38 219 ALA A N 1
ATOM 1665 C CA . ALA A 1 219 ? -11.046 10.752 24.795 1.00 84.38 219 ALA A CA 1
ATOM 1666 C C . ALA A 1 219 ? -9.554 10.865 24.440 1.00 84.38 219 ALA A C 1
ATOM 1668 O O . ALA A 1 219 ? -9.075 10.147 23.564 1.00 84.38 219 ALA A O 1
ATOM 1669 N N . GLY A 1 220 ? -8.789 11.684 25.169 1.00 86.19 220 GLY A N 1
ATOM 1670 C CA . GLY A 1 220 ? -7.331 11.764 25.047 1.00 86.19 220 GLY A CA 1
ATOM 1671 C C . GLY A 1 220 ? -6.638 10.420 25.289 1.00 86.19 220 GLY A C 1
ATOM 1672 O O . GLY A 1 220 ? -5.807 9.997 24.484 1.00 86.19 220 GLY A O 1
ATOM 1673 N N . PHE A 1 221 ? -7.026 9.701 26.345 1.00 90.25 221 PHE A N 1
ATOM 1674 C CA . PHE A 1 221 ? -6.450 8.394 26.671 1.00 90.25 221 PHE A CA 1
ATOM 1675 C C . PHE A 1 221 ? -6.871 7.277 25.708 1.00 90.25 221 PHE A C 1
ATOM 1677 O O . PHE A 1 221 ? -6.101 6.356 25.468 1.00 90.25 221 PHE A O 1
ATOM 1684 N N . THR A 1 222 ? -8.079 7.332 25.146 1.00 89.88 222 THR A N 1
ATOM 1685 C CA . THR A 1 222 ? -8.590 6.276 24.256 1.00 89.88 222 THR A CA 1
ATOM 1686 C C . THR A 1 222 ? -8.317 6.602 22.788 1.00 89.88 222 THR A C 1
ATOM 1688 O O . THR A 1 222 ? -7.444 6.011 22.150 1.00 89.88 222 THR A O 1
ATOM 1691 N N . LYS A 1 223 ? -9.033 7.590 22.249 1.00 88.25 223 LYS A N 1
ATOM 1692 C CA . LYS A 1 223 ? -8.925 8.052 20.864 1.00 88.25 223 LYS A CA 1
ATOM 1693 C C . LYS A 1 223 ? -7.574 8.710 20.590 1.00 88.25 223 LYS A C 1
ATOM 1695 O O . LYS A 1 223 ? -6.962 8.419 19.565 1.00 88.25 223 LYS A O 1
ATOM 1700 N N . GLY A 1 224 ? -7.093 9.559 21.498 1.00 88.25 224 GLY A N 1
ATOM 1701 C CA . GLY A 1 224 ? -5.804 10.240 21.357 1.00 88.25 224 GLY A CA 1
ATOM 1702 C C . GLY A 1 224 ? -4.620 9.275 21.369 1.00 88.25 224 GLY A C 1
ATOM 1703 O O . GLY A 1 224 ? -3.722 9.414 20.541 1.00 88.25 224 GLY A O 1
ATOM 1704 N N . PHE A 1 225 ? -4.659 8.246 22.221 1.00 91.69 225 PHE A N 1
ATOM 1705 C CA . PHE A 1 225 ? -3.659 7.176 22.219 1.00 91.69 225 PHE A CA 1
ATOM 1706 C C . PHE A 1 225 ? -3.677 6.386 20.909 1.00 91.69 225 PHE A C 1
ATOM 1708 O O . PHE A 1 225 ? -2.638 6.254 20.270 1.00 91.69 225 PHE A O 1
ATOM 1715 N N . GLY A 1 226 ? -4.848 5.918 20.460 1.00 88.06 226 GLY A N 1
ATOM 1716 C CA . GLY A 1 226 ? -4.962 5.173 19.201 1.00 88.06 226 GLY A CA 1
ATOM 1717 C C . GLY A 1 226 ? -4.486 5.979 17.987 1.00 88.06 226 GLY A C 1
ATOM 1718 O O . GLY A 1 226 ? -3.716 5.478 17.167 1.00 88.06 226 GLY A O 1
ATOM 1719 N N . LEU A 1 227 ? -4.878 7.256 17.904 1.00 89.00 227 LEU A N 1
ATOM 1720 C CA . LEU A 1 227 ? -4.415 8.173 16.860 1.00 89.00 227 LEU A CA 1
ATOM 1721 C C . LEU A 1 227 ? -2.905 8.428 16.950 1.00 89.00 227 LEU A C 1
ATOM 1723 O O . LEU A 1 227 ? -2.233 8.503 15.923 1.00 89.00 227 LEU A O 1
ATOM 1727 N N . GLY A 1 228 ? -2.379 8.553 18.168 1.00 89.88 228 GLY A N 1
ATOM 1728 C CA . GLY A 1 228 ? -0.960 8.728 18.441 1.00 89.88 228 GLY A CA 1
ATOM 1729 C C . GLY A 1 228 ? -0.129 7.533 17.986 1.00 89.88 228 GLY A C 1
ATOM 1730 O O . GLY A 1 228 ? 0.818 7.722 17.232 1.00 89.88 228 GLY A O 1
ATOM 1731 N N . VAL A 1 229 ? -0.534 6.309 18.348 1.00 90.56 229 VAL A N 1
ATOM 1732 C CA . VAL A 1 229 ? 0.103 5.065 17.881 1.00 90.56 229 VAL A CA 1
ATOM 1733 C C . VAL A 1 229 ? 0.106 5.010 16.358 1.00 90.56 229 VAL A C 1
ATOM 1735 O O . VAL A 1 229 ? 1.151 4.779 15.753 1.00 90.56 229 VAL A O 1
ATOM 1738 N N . TRP A 1 230 ? -1.041 5.276 15.727 1.00 88.00 230 TRP A N 1
ATOM 1739 C CA . TRP A 1 230 ? -1.141 5.287 14.270 1.00 88.00 230 TRP A CA 1
ATOM 1740 C C . TRP A 1 230 ? -0.182 6.300 13.634 1.00 88.00 230 TRP A C 1
ATOM 1742 O O . TRP A 1 230 ? 0.575 5.953 12.731 1.00 88.00 230 TRP A O 1
ATOM 1752 N N . ARG A 1 231 ? -0.166 7.544 14.122 1.00 87.88 231 ARG A N 1
ATOM 1753 C CA . ARG A 1 231 ? 0.708 8.598 13.589 1.00 87.88 231 ARG A CA 1
ATOM 1754 C C . ARG A 1 231 ? 2.186 8.322 13.827 1.00 87.88 231 ARG A C 1
ATOM 1756 O O . ARG A 1 231 ? 2.982 8.609 12.940 1.00 87.88 231 ARG A O 1
ATOM 1763 N N . THR A 1 232 ? 2.549 7.741 14.969 1.00 90.12 232 THR A N 1
ATOM 1764 C CA . THR A 1 232 ? 3.918 7.290 15.233 1.00 90.12 232 THR A CA 1
ATOM 1765 C C . THR A 1 232 ? 4.338 6.228 14.225 1.00 90.12 232 THR A C 1
ATOM 1767 O O . THR A 1 232 ? 5.360 6.407 13.571 1.00 90.12 232 THR A O 1
ATOM 1770 N N . LEU A 1 233 ? 3.518 5.191 14.014 1.00 88.44 233 LEU A N 1
ATOM 1771 C CA . LEU A 1 233 ? 3.807 4.150 13.025 1.00 88.44 233 LEU A CA 1
ATOM 1772 C C . LEU A 1 233 ? 3.960 4.734 11.621 1.00 88.44 233 LEU A C 1
ATOM 1774 O O . LEU A 1 233 ? 4.928 4.413 10.939 1.00 88.44 233 LEU A O 1
ATOM 1778 N N . VAL A 1 234 ? 3.043 5.617 11.209 1.00 87.25 234 VAL A N 1
ATOM 1779 C CA . VAL A 1 234 ? 3.103 6.310 9.913 1.00 87.25 234 VAL A CA 1
ATOM 1780 C C . VAL A 1 234 ? 4.395 7.096 9.763 1.00 87.25 234 VAL A C 1
ATOM 1782 O O . VAL A 1 234 ? 5.065 6.968 8.742 1.00 87.25 234 VAL A O 1
ATOM 1785 N N . ARG A 1 235 ? 4.769 7.879 10.776 1.00 88.19 235 ARG A N 1
ATOM 1786 C CA . ARG A 1 235 ? 5.946 8.742 10.712 1.00 88.19 235 ARG A CA 1
ATOM 1787 C C . ARG A 1 235 ? 7.238 7.932 10.708 1.00 88.19 235 ARG A C 1
ATOM 1789 O O . ARG A 1 235 ? 8.092 8.181 9.867 1.00 88.19 235 ARG A O 1
ATOM 1796 N N . GLU A 1 236 ? 7.364 6.923 11.562 1.00 88.50 236 GLU A N 1
ATOM 1797 C CA . GLU A 1 236 ? 8.549 6.059 11.591 1.00 88.50 236 GLU A CA 1
ATOM 1798 C C . GLU A 1 236 ? 8.679 5.218 10.315 1.00 88.50 236 GLU A C 1
ATOM 1800 O O . GLU A 1 236 ? 9.758 5.161 9.726 1.00 88.50 236 GLU A O 1
ATOM 1805 N N . GLY A 1 237 ? 7.582 4.626 9.834 1.00 85.19 237 GLY A N 1
ATOM 1806 C CA . GLY A 1 237 ? 7.589 3.843 8.600 1.00 85.19 237 GLY A CA 1
ATOM 1807 C C . GLY A 1 237 ? 7.882 4.690 7.361 1.00 85.19 237 GLY A C 1
ATOM 1808 O O . GLY A 1 237 ? 8.705 4.290 6.538 1.00 85.19 237 GLY A O 1
ATOM 1809 N N . ALA A 1 238 ? 7.289 5.885 7.256 1.00 84.25 238 ALA A N 1
ATOM 1810 C CA . ALA A 1 238 ? 7.631 6.847 6.209 1.00 84.25 238 ALA A CA 1
ATOM 1811 C C . ALA A 1 238 ? 9.090 7.306 6.327 1.00 84.25 238 ALA A C 1
ATOM 1813 O O . ALA A 1 238 ? 9.768 7.430 5.318 1.00 84.25 238 ALA A O 1
ATOM 1814 N N . GLY A 1 239 ? 9.610 7.486 7.544 1.00 86.31 239 GLY A N 1
ATOM 1815 C CA . GLY A 1 239 ? 11.014 7.815 7.769 1.00 86.31 239 GLY A CA 1
ATOM 1816 C C . GLY A 1 239 ? 11.965 6.723 7.273 1.00 86.31 239 GLY A C 1
ATOM 1817 O O . GLY A 1 239 ? 12.901 7.019 6.539 1.00 86.31 239 GLY A O 1
ATOM 1818 N N . VAL A 1 240 ? 11.716 5.451 7.594 1.00 87.12 240 VAL A N 1
ATOM 1819 C CA . VAL A 1 240 ? 12.528 4.332 7.076 1.00 87.12 240 VAL A CA 1
ATOM 1820 C C . VAL A 1 240 ? 12.435 4.250 5.554 1.00 87.12 240 VAL A C 1
ATOM 1822 O O . VAL A 1 240 ? 13.453 4.113 4.877 1.00 87.12 240 VAL A O 1
ATOM 1825 N N . PHE A 1 241 ? 11.229 4.388 5.009 1.00 83.31 241 PHE A N 1
ATOM 1826 C CA . PHE A 1 241 ? 11.003 4.420 3.571 1.00 83.31 241 PHE A CA 1
ATOM 1827 C C . PHE A 1 241 ? 11.788 5.548 2.892 1.00 83.31 241 PHE A C 1
ATOM 1829 O O . PHE A 1 241 ? 12.544 5.295 1.956 1.00 83.31 241 PHE A O 1
ATOM 1836 N N . GLU A 1 242 ? 11.655 6.781 3.380 1.00 83.38 242 GLU A N 1
ATOM 1837 C CA . GLU A 1 242 ? 12.322 7.970 2.845 1.00 83.38 242 GLU A CA 1
ATOM 1838 C C . GLU A 1 242 ? 13.841 7.884 3.018 1.00 83.38 242 GLU A C 1
ATOM 1840 O O . GLU A 1 242 ? 14.574 8.422 2.198 1.00 83.38 242 GLU A O 1
ATOM 1845 N N . LEU A 1 243 ? 14.336 7.167 4.032 1.00 86.56 243 LEU A N 1
ATOM 1846 C CA . LEU A 1 243 ? 15.761 6.893 4.215 1.00 86.56 243 LEU A CA 1
ATOM 1847 C C . LEU A 1 243 ? 16.298 5.872 3.207 1.00 86.56 243 LEU A C 1
ATOM 1849 O O . LEU A 1 243 ? 17.455 5.967 2.823 1.00 86.56 243 LEU A O 1
ATOM 1853 N N . VAL A 1 244 ? 15.498 4.903 2.764 1.00 83.19 244 VAL A N 1
ATOM 1854 C CA . VAL A 1 244 ? 15.906 3.964 1.703 1.00 83.19 244 VAL A CA 1
ATOM 1855 C C . VAL A 1 244 ? 15.802 4.624 0.324 1.00 83.19 244 VAL A C 1
ATOM 1857 O O . VAL A 1 244 ? 16.617 4.368 -0.559 1.00 83.19 244 VAL A O 1
ATOM 1860 N N . THR A 1 245 ? 14.822 5.510 0.153 1.00 78.62 245 THR A N 1
ATOM 1861 C CA . THR A 1 245 ? 14.467 6.153 -1.120 1.00 78.62 245 THR A CA 1
ATOM 1862 C C . THR A 1 245 ? 15.065 7.555 -1.286 1.00 78.62 245 THR A C 1
ATOM 1864 O O . THR A 1 245 ? 14.875 8.172 -2.332 1.00 78.62 245 THR A O 1
ATOM 1867 N N . PHE A 1 246 ? 15.842 8.059 -0.314 1.00 80.50 246 PHE A N 1
ATOM 1868 C CA . PHE A 1 246 ? 16.401 9.419 -0.342 1.00 80.50 246 PHE A CA 1
ATOM 1869 C C . PHE A 1 246 ? 17.154 9.803 -1.624 1.00 80.50 246 PHE A C 1
ATOM 1871 O O . PHE A 1 246 ? 17.068 10.973 -2.001 1.00 80.50 246 PHE A O 1
ATOM 1878 N N . PRO A 1 247 ? 17.864 8.897 -2.337 1.00 78.06 247 PRO A N 1
ATOM 1879 C CA . PRO A 1 247 ? 18.565 9.283 -3.558 1.00 78.06 247 PRO A CA 1
ATOM 1880 C C . PRO A 1 247 ? 17.615 9.756 -4.667 1.00 78.06 247 PRO A C 1
ATOM 1882 O O . PRO A 1 247 ? 18.034 10.510 -5.544 1.00 78.06 247 PRO A O 1
ATOM 1885 N N . PHE A 1 248 ? 16.335 9.367 -4.617 1.00 75.50 248 PHE A N 1
ATOM 1886 C CA . PHE A 1 248 ? 15.326 9.793 -5.584 1.00 75.50 248 PHE A CA 1
ATOM 1887 C C . PHE A 1 248 ? 14.858 11.239 -5.387 1.00 75.50 248 PHE A C 1
ATOM 1889 O O . PHE A 1 248 ? 14.324 11.831 -6.323 1.00 75.50 248 PHE A O 1
ATOM 1896 N N . GLY A 1 249 ? 15.057 11.829 -4.204 1.00 71.75 249 GLY A N 1
ATOM 1897 C CA . GLY A 1 249 ? 14.650 13.200 -3.894 1.00 71.75 249 GLY A CA 1
ATOM 1898 C C . GLY A 1 249 ? 13.158 13.465 -4.105 1.00 71.75 249 GLY A C 1
ATOM 1899 O O . GLY A 1 249 ? 12.808 14.526 -4.627 1.00 71.75 249 GLY A O 1
ATOM 1900 N N . TRP A 1 250 ? 12.312 12.499 -3.752 1.00 75.56 250 TRP A N 1
ATOM 1901 C CA . TRP A 1 250 ? 10.860 12.571 -3.877 1.00 75.56 250 TRP A CA 1
ATOM 1902 C C . TRP A 1 250 ? 10.227 13.604 -2.949 1.00 75.56 250 TRP A C 1
ATOM 1904 O O . TRP A 1 250 ? 10.795 14.023 -1.934 1.00 75.56 250 TRP A O 1
ATOM 1914 N N . SER A 1 251 ? 9.010 14.002 -3.318 1.00 74.12 251 SER A N 1
ATOM 1915 C CA . SER A 1 251 ? 8.157 14.821 -2.466 1.00 74.12 251 SER A CA 1
ATOM 1916 C C . SER A 1 251 ? 7.828 14.094 -1.153 1.00 74.12 251 SER A C 1
ATOM 1918 O O . SER A 1 251 ? 7.796 12.863 -1.128 1.00 74.12 251 SER A O 1
ATOM 1920 N N . PRO A 1 252 ? 7.588 14.846 -0.062 1.00 71.12 252 PRO A N 1
ATOM 1921 C CA . PRO A 1 252 ? 7.218 14.275 1.228 1.00 71.12 252 PRO A CA 1
ATOM 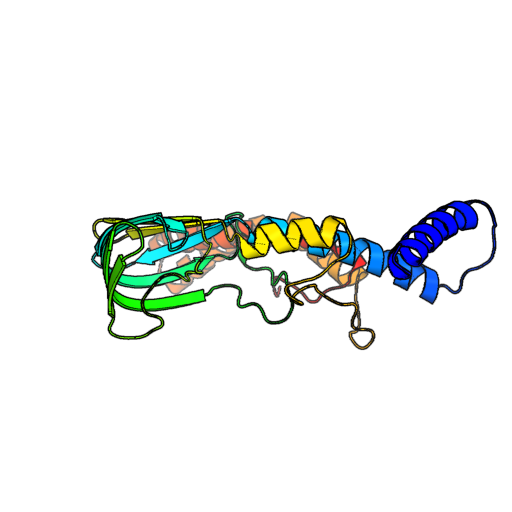1922 C C . PRO A 1 252 ? 6.059 13.284 1.113 1.00 71.12 252 PRO A C 1
ATOM 1924 O O . PRO A 1 252 ? 5.006 13.641 0.588 1.00 71.12 252 PRO A O 1
ATOM 1927 N N . VAL A 1 253 ? 6.230 12.084 1.674 1.00 67.94 253 VAL A N 1
ATOM 1928 C CA . VAL A 1 253 ? 5.118 11.130 1.848 1.00 67.94 253 VAL A CA 1
ATOM 1929 C C . VAL A 1 253 ? 4.210 11.594 2.986 1.00 67.94 253 VAL A C 1
ATOM 1931 O O . VAL A 1 253 ? 2.987 11.490 2.918 1.00 67.94 253 VAL A O 1
ATOM 1934 N N . VAL A 1 254 ? 4.820 12.130 4.045 1.00 65.38 254 VAL A N 1
ATOM 1935 C CA . VAL A 1 254 ? 4.128 12.708 5.196 1.00 65.38 254 VAL A CA 1
ATOM 1936 C C . VAL A 1 254 ? 4.511 14.178 5.279 1.00 65.38 254 VAL A C 1
ATOM 1938 O O . VAL A 1 254 ? 5.682 14.520 5.469 1.00 65.38 254 VAL A O 1
ATOM 1941 N N . GLU A 1 255 ? 3.521 15.053 5.121 1.00 57.38 255 GLU A N 1
ATOM 1942 C CA . GLU A 1 255 ? 3.708 16.478 5.374 1.00 57.38 255 GLU A CA 1
ATOM 1943 C C . GLU A 1 255 ? 3.990 16.701 6.876 1.00 57.38 255 GLU A C 1
ATOM 1945 O O . GLU A 1 255 ? 3.347 16.059 7.715 1.00 57.38 255 GLU A O 1
ATOM 1950 N N . PRO A 1 256 ? 4.998 17.526 7.225 1.00 43.81 256 PRO A N 1
ATOM 1951 C CA . PRO A 1 256 ? 5.474 17.683 8.598 1.00 43.81 256 PRO A CA 1
ATOM 1952 C C . PRO A 1 256 ? 4.419 18.175 9.592 1.00 43.81 256 PRO A C 1
ATOM 1954 O O . PRO A 1 256 ? 3.642 19.097 9.262 1.00 43.81 256 PRO A O 1
#

Foldseek 3Di:
DDPVLVVVVCLVVCVVVCVVDPDPDPPVVVLVSVLVVVLLVLLLVLLVQQQKKKKKKWFFKAKKKWDQFLQAIAIWIWTQIWMKMASHDDPPCLLDPSWPPDDSILIAGFTKTWGDHGNDIDIDTPDPRHDPDDDRRKGWMWGDDGTMIIIIIGDVVSVVQSVQSVSPDGPPPGRDDDDPPDDADLVVLLVQLVVLQVCLLVLQVVQLVVLCVVPNNVCSVPVSNVRSVNSSRNSNVQSVVSNVVSSRRDDRSDDD

Secondary structure (DSSP, 8-state):
--HHHHHHHHHHHHHHHHTTS-----HHHHHHHHHHHHHHHHHHHHHHHHTEEEEEEEEEEEEEEEEETTTEEEEEEEEEEEEEEESSS-TTGGGS--STT--SSEEEEEEEEEEEEETEEEEEESSTTSS----TT-EEEEEEEEEEEEEEEE-HHHHHHHHHHTTT--SS-------SSS---HHHHHHHHHHHHHHTTHHHHHHHHHHHHHH-HHHIIIIIHHHHHHHHHHHHHHHHHHHHHGGG-PPPSS--

pLDDT: mean 80.88, std 13.44, range [39.38, 94.12]